Protein AF-A0A957X5N5-F1 (afdb_monomer_lite)

Radius of gyration: 25.4 Å; chains: 1; bounding box: 58×108×65 Å

Foldseek 3Di:
DDDDPDDPPDDPDPVVVVVVVVVVVVVVVVVVVVVLVVVLVVCLVPPDLCCLDPPNLVVVLVVLVVVLVVVLVCLVPDPDPPVVSLLVNLLSQLSSLLSSLCSNCSPDLAHPPRCDDCSVVLLLLLCCLLVDDAQAFSPDPPAGAPFQRPLSNVLSVVCNVVVNRSRNSNNVSL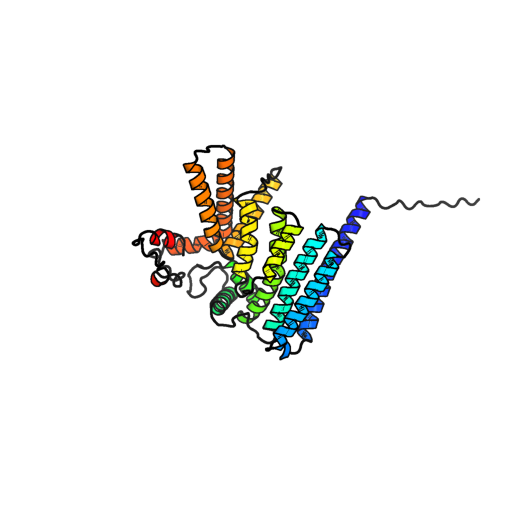SVLSSCLSVLLLVLCVLPDPSVVSSVVSVVVVVDDDSPQSLLSSLVSLPPSLCVCQQQVVVVDDQPDDVSVVVSLVVSLVSLLSSCSSGVPVVVVVVVVLVVLVVCCVVVVPPDPVSVVSNVRNVSSVVSNCVSNCSRCVSVVVVQVVPPHLDDVSLVVDDPVVPPPPPVPDPDDCVVVVSVVSD

Sequence (359 aa):
MDALHTVHLAEPSIEYKEHNRWLRRDLTAVAVAVGVALLSWLLLTHTPATASTMPFVGVWVHLFLVIYVAGMFWLFAGALPTPWRTTTILLWLGLFFFAILTIRLKDTPFTVGGINGDARFYTTYVTKMAAYPGYGDMFYKDLPAFYPPLYYFVVGRVADWFAIEPFRVMKGALLVTVMALPLFTGWLWRRLVDERIAAAVALCMLVFPDWFKPNEWLALALFVPWWLHWVDNVTHYQPRGRVARWRWWLVGGLIGAIILQLYFFWLFVGGTTLGARIGWWLCCRRRDRVSRQRLMQSVLMLALTALLSAPFWVPYLFSMLGTTGAQPLQNRFFGASKIPLPLYFFEENWQSVVYLGGL

Structure (mmCIF, N/CA/C/O backbone):
data_AF-A0A957X5N5-F1
#
_entry.id   AF-A0A957X5N5-F1
#
loop_
_atom_site.group_PDB
_atom_site.id
_atom_site.type_symbol
_atom_site.label_atom_id
_atom_site.label_alt_id
_atom_site.label_comp_id
_atom_site.label_asym_id
_atom_site.label_entity_id
_atom_site.label_seq_id
_atom_site.pdbx_PDB_ins_code
_atom_site.Cartn_x
_atom_site.Cartn_y
_atom_site.Cartn_z
_atom_site.occupancy
_atom_site.B_iso_or_equiv
_atom_site.auth_seq_id
_atom_site.auth_comp_id
_atom_site.auth_asym_id
_atom_site.auth_atom_id
_atom_site.pdbx_PDB_model_num
ATOM 1 N N . MET A 1 1 ? -33.821 -71.400 7.003 1.00 45.25 1 MET A N 1
ATOM 2 C CA . MET A 1 1 ? -32.478 -70.947 7.413 1.00 45.25 1 MET A CA 1
ATOM 3 C C . MET A 1 1 ? -32.023 -69.900 6.414 1.00 45.25 1 MET A C 1
ATOM 5 O O . MET A 1 1 ? -31.246 -70.233 5.544 1.00 45.25 1 MET A O 1
ATOM 9 N N . ASP A 1 2 ? -32.541 -68.676 6.511 1.00 46.00 2 ASP A N 1
ATOM 10 C CA . ASP A 1 2 ? -32.029 -67.527 5.754 1.00 46.00 2 ASP A CA 1
ATOM 11 C C . ASP A 1 2 ? -32.375 -66.262 6.541 1.00 46.00 2 ASP A C 1
ATOM 13 O O . ASP A 1 2 ? -33.496 -65.761 6.495 1.00 46.00 2 ASP A O 1
ATOM 17 N N . ALA A 1 3 ? -31.420 -65.803 7.347 1.00 42.22 3 ALA A N 1
ATOM 18 C CA . ALA A 1 3 ? -31.481 -64.518 8.027 1.00 42.22 3 ALA A CA 1
ATOM 19 C C . ALA A 1 3 ? -30.434 -63.609 7.377 1.00 42.22 3 ALA A C 1
ATOM 21 O O . ALA A 1 3 ? -29.239 -63.702 7.655 1.00 42.22 3 ALA A O 1
ATOM 22 N N . LEU A 1 4 ? -30.903 -62.760 6.463 1.00 49.41 4 LEU A N 1
ATOM 23 C CA . LEU A 1 4 ? -30.132 -61.685 5.850 1.00 49.41 4 LEU A CA 1
ATOM 24 C C . LEU A 1 4 ? -29.761 -60.657 6.928 1.00 49.41 4 LEU A C 1
ATOM 26 O O . LEU A 1 4 ? -30.602 -59.891 7.392 1.00 49.41 4 LEU A O 1
ATOM 30 N N . HIS A 1 5 ? -28.487 -60.638 7.316 1.00 48.91 5 HIS A N 1
ATOM 31 C CA . HIS A 1 5 ? -27.896 -59.563 8.106 1.00 48.91 5 HIS A CA 1
ATOM 32 C C . HIS A 1 5 ? -27.806 -58.289 7.254 1.00 48.91 5 HIS A C 1
ATOM 34 O O . HIS A 1 5 ? -26.860 -58.085 6.495 1.00 48.91 5 HIS A O 1
ATOM 40 N N . THR A 1 6 ? -28.790 -57.403 7.390 1.00 51.03 6 THR A N 1
ATOM 41 C CA . THR A 1 6 ? -28.697 -56.017 6.923 1.00 51.03 6 THR A CA 1
ATOM 42 C C . THR A 1 6 ? -27.674 -55.263 7.769 1.00 51.03 6 THR A C 1
ATOM 44 O O . THR A 1 6 ? -27.939 -54.883 8.909 1.00 51.03 6 THR A O 1
ATOM 47 N N . VAL A 1 7 ? -26.484 -55.051 7.205 1.00 46.28 7 VAL A N 1
ATOM 48 C CA . VAL A 1 7 ? -25.463 -54.148 7.745 1.00 46.28 7 VAL A CA 1
ATOM 49 C C . VAL A 1 7 ? -25.982 -52.716 7.604 1.00 46.28 7 VAL A C 1
ATOM 51 O O . VAL A 1 7 ? -25.995 -52.152 6.511 1.00 46.28 7 VAL A O 1
ATOM 54 N N . HIS A 1 8 ? -26.432 -52.123 8.710 1.00 46.00 8 HIS A N 1
ATOM 55 C CA . HIS A 1 8 ? -26.699 -50.690 8.778 1.00 46.00 8 HIS A CA 1
ATOM 56 C C . HIS A 1 8 ? -25.375 -49.932 8.624 1.00 46.00 8 HIS A C 1
ATOM 58 O O . HIS A 1 8 ? -24.588 -49.827 9.564 1.00 46.00 8 HIS A O 1
ATOM 64 N N . LEU A 1 9 ? -25.117 -49.415 7.420 1.00 51.25 9 LEU A N 1
ATOM 65 C CA . LEU A 1 9 ? -24.054 -48.444 7.181 1.00 51.25 9 LEU A CA 1
ATOM 66 C C . LEU A 1 9 ? -24.355 -47.199 8.022 1.00 51.25 9 LEU A C 1
ATOM 68 O O . LEU A 1 9 ? -25.339 -46.501 7.777 1.00 51.25 9 LEU A O 1
ATOM 72 N N . ALA A 1 10 ? -23.533 -46.968 9.045 1.00 53.97 10 ALA A N 1
ATOM 73 C CA . ALA A 1 10 ? -23.653 -45.829 9.942 1.00 53.97 10 ALA A CA 1
ATOM 74 C C . ALA A 1 10 ? -23.646 -44.521 9.138 1.00 53.97 10 ALA A C 1
ATOM 76 O O . ALA A 1 10 ? -22.752 -44.289 8.318 1.00 53.97 10 ALA A O 1
ATOM 77 N N . GLU A 1 11 ? -24.644 -43.664 9.365 1.00 54.94 11 GLU A N 1
ATOM 78 C CA . GLU A 1 11 ? -24.671 -42.346 8.741 1.00 54.94 11 GLU A CA 1
ATOM 79 C C . GLU A 1 11 ? -23.410 -41.555 9.128 1.00 54.94 11 GLU A C 1
ATOM 81 O O . GLU A 1 11 ? -23.045 -41.516 10.307 1.00 54.94 11 GLU A O 1
ATOM 86 N N . PRO A 1 12 ? -22.733 -40.898 8.168 1.00 54.44 12 PRO A N 1
ATOM 87 C CA . PRO A 1 12 ? -21.534 -40.130 8.466 1.00 54.44 12 PRO A CA 1
ATOM 88 C C . PRO A 1 12 ? -21.851 -39.022 9.473 1.00 54.44 12 PRO A C 1
ATOM 90 O O . PRO A 1 12 ? -22.820 -38.271 9.298 1.00 54.44 12 PRO A O 1
ATOM 93 N N . SER A 1 13 ? -21.013 -38.931 10.510 1.00 61.75 13 SER A N 1
ATOM 94 C CA . SE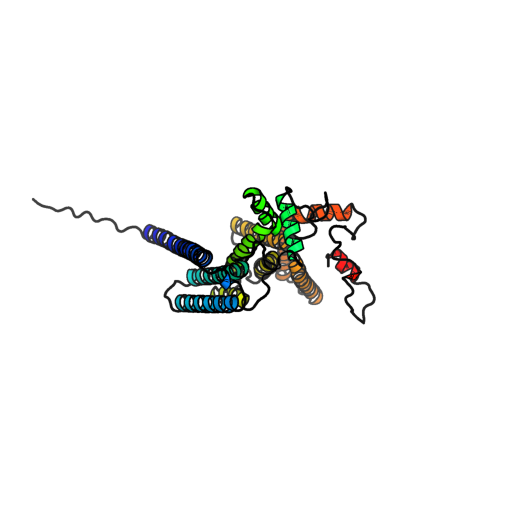R A 1 13 ? -21.151 -37.978 11.610 1.00 61.75 13 SER A CA 1
ATOM 95 C C . SER A 1 13 ? -21.291 -36.540 11.093 1.00 61.75 13 SER A C 1
ATOM 97 O O . SER A 1 13 ? -20.749 -36.164 10.049 1.00 61.75 13 SER A O 1
ATOM 99 N N . ILE A 1 14 ? -22.044 -35.715 11.827 1.00 62.66 14 ILE A N 1
ATOM 100 C CA . ILE A 1 14 ? -22.337 -34.313 11.475 1.00 62.66 14 ILE A CA 1
ATOM 101 C C . ILE A 1 14 ? -21.045 -33.527 11.180 1.00 62.66 14 ILE A C 1
ATOM 103 O O . ILE A 1 14 ? -21.000 -32.744 10.230 1.00 62.66 14 ILE A O 1
ATOM 107 N N . GLU A 1 15 ? -19.971 -33.822 11.910 1.00 51.72 15 GLU A N 1
ATOM 108 C CA . GLU A 1 15 ? -18.642 -33.223 11.755 1.00 51.72 15 GLU A CA 1
ATOM 109 C C . GLU A 1 15 ? -17.999 -33.536 10.385 1.00 51.72 15 GLU A C 1
ATOM 111 O O . GLU A 1 15 ? -17.442 -32.650 9.731 1.00 51.72 15 GLU A O 1
ATOM 116 N N . TYR A 1 16 ? -18.186 -34.755 9.862 1.00 52.03 16 TYR A N 1
ATOM 117 C CA . TYR A 1 16 ? -17.718 -35.145 8.527 1.00 52.03 16 TYR A CA 1
ATOM 118 C C . TYR A 1 16 ? -18.502 -34.432 7.409 1.00 52.03 16 TYR A C 1
ATOM 120 O O . TYR A 1 16 ? -17.928 -34.017 6.398 1.00 52.03 16 TYR A O 1
ATOM 128 N N . LYS A 1 17 ? -19.814 -34.219 7.599 1.00 51.38 17 LYS A N 1
ATOM 129 C CA . LYS A 1 17 ? -20.674 -33.467 6.659 1.00 51.38 17 LYS A CA 1
ATOM 130 C C . LYS A 1 17 ? -20.367 -31.963 6.643 1.00 51.38 17 LYS A C 1
ATOM 132 O O . LYS A 1 17 ? -20.632 -31.298 5.636 1.00 51.38 17 LYS A O 1
ATOM 137 N N . GLU A 1 18 ? -19.849 -31.399 7.732 1.00 52.56 18 GLU A N 1
ATOM 138 C CA . GLU A 1 18 ? -19.380 -30.008 7.764 1.00 52.56 18 GLU A CA 1
ATOM 139 C C . GLU A 1 18 ? -17.993 -29.857 7.135 1.00 52.56 18 GLU A C 1
ATOM 141 O O . GLU A 1 18 ? -17.814 -28.978 6.289 1.00 52.56 18 GLU A O 1
ATOM 146 N N . HIS A 1 19 ? -17.054 -30.760 7.428 1.00 48.62 19 HIS A N 1
ATOM 147 C CA . HIS A 1 19 ? -15.712 -30.744 6.839 1.00 48.62 19 HIS A CA 1
ATOM 148 C C . HIS A 1 19 ? -15.738 -30.882 5.302 1.00 48.62 19 HIS A C 1
ATOM 150 O O . HIS A 1 19 ? -15.118 -30.093 4.588 1.00 48.62 19 HIS A O 1
ATOM 156 N N . ASN A 1 20 ? -16.552 -31.800 4.764 1.00 51.12 20 ASN A N 1
ATOM 157 C CA . ASN A 1 20 ? -16.724 -31.961 3.312 1.00 51.12 20 ASN A CA 1
ATOM 158 C C . ASN A 1 20 ? -17.408 -30.754 2.642 1.00 51.12 20 ASN A C 1
ATOM 160 O O . ASN A 1 20 ? -17.195 -30.483 1.457 1.00 51.12 20 ASN A O 1
ATOM 164 N N . ARG A 1 21 ? -18.229 -30.003 3.391 1.00 54.97 21 ARG A N 1
ATOM 165 C CA . ARG A 1 21 ? -18.833 -28.755 2.906 1.00 54.97 21 ARG A CA 1
ATOM 166 C C . ARG A 1 21 ? -17.795 -27.649 2.769 1.00 54.97 21 ARG A C 1
ATOM 168 O O . ARG A 1 21 ? -17.888 -26.900 1.805 1.00 54.97 21 ARG A O 1
ATOM 175 N N . TRP A 1 22 ? -16.825 -27.552 3.676 1.00 51.19 22 TRP A N 1
ATOM 176 C CA . TRP A 1 22 ? -15.711 -26.606 3.556 1.00 51.19 22 TRP A CA 1
ATOM 177 C C . TRP A 1 22 ? -14.819 -26.934 2.353 1.00 51.19 22 TRP A C 1
ATOM 179 O O . TRP A 1 22 ? -14.635 -26.081 1.488 1.00 51.19 22 TRP A O 1
ATOM 189 N N . LEU A 1 23 ? -14.406 -28.197 2.211 1.00 49.19 23 LEU A N 1
ATOM 190 C CA . LEU A 1 23 ? -13.542 -28.643 1.110 1.00 49.19 23 LEU A CA 1
ATOM 191 C C . LEU A 1 23 ? -14.160 -28.417 -0.279 1.00 49.19 23 LEU A C 1
ATOM 193 O O . LEU A 1 23 ? -13.513 -27.874 -1.173 1.00 49.19 23 LEU A O 1
ATOM 197 N N . ARG A 1 24 ? -15.441 -28.769 -0.471 1.00 55.06 24 ARG A N 1
ATOM 198 C CA . ARG A 1 24 ? -16.142 -28.510 -1.743 1.00 55.06 24 ARG A CA 1
ATOM 199 C C . ARG A 1 24 ? -16.276 -27.018 -2.054 1.00 55.06 24 ARG A C 1
ATOM 201 O O . ARG A 1 24 ? -16.331 -26.654 -3.224 1.00 55.06 24 ARG A O 1
ATOM 208 N N . ARG A 1 25 ? -16.341 -26.162 -1.030 1.00 56.47 25 ARG A N 1
ATOM 209 C CA . ARG A 1 25 ? -16.529 -24.713 -1.183 1.00 56.47 25 ARG A CA 1
ATOM 210 C C . ARG A 1 25 ? -15.231 -23.995 -1.547 1.00 56.47 25 ARG A C 1
ATOM 212 O O . ARG A 1 25 ? -15.272 -23.155 -2.448 1.00 56.47 25 ARG A O 1
ATOM 219 N N . ASP A 1 26 ? -14.105 -24.388 -0.955 1.00 56.72 26 ASP A N 1
ATOM 220 C CA . ASP A 1 26 ? -12.775 -23.876 -1.318 1.00 56.72 26 ASP A CA 1
ATOM 221 C C . ASP A 1 26 ? -12.418 -24.224 -2.770 1.00 56.72 26 ASP A C 1
ATOM 223 O O . ASP A 1 26 ? -11.920 -23.377 -3.513 1.00 56.72 26 ASP A O 1
ATOM 227 N N . LEU A 1 27 ? -12.793 -25.424 -3.225 1.00 62.62 27 LEU A N 1
ATOM 228 C CA . LEU A 1 27 ? -12.634 -25.837 -4.621 1.00 62.62 27 LEU A CA 1
ATOM 229 C C . LEU A 1 27 ? -13.409 -24.941 -5.598 1.00 62.62 27 LEU A C 1
ATOM 231 O O . LEU A 1 27 ? -12.890 -24.629 -6.665 1.00 62.62 27 LEU A O 1
ATOM 235 N N . THR A 1 28 ? -14.607 -24.463 -5.243 1.00 60.84 28 THR A N 1
ATOM 236 C CA . THR A 1 28 ? -15.358 -23.504 -6.081 1.00 60.84 28 THR A CA 1
ATOM 237 C C . THR A 1 28 ? -14.656 -22.156 -6.201 1.00 60.84 28 THR A C 1
ATOM 239 O O . THR A 1 28 ? -14.587 -21.606 -7.296 1.00 60.84 28 THR A O 1
ATOM 242 N N . ALA A 1 29 ? -14.129 -21.611 -5.101 1.00 54.44 29 ALA A N 1
ATOM 243 C CA . ALA A 1 29 ? -13.418 -20.333 -5.131 1.00 54.44 29 ALA A CA 1
ATOM 244 C C . ALA A 1 29 ? -12.134 -20.432 -5.970 1.00 54.44 29 ALA A C 1
ATOM 246 O O . ALA A 1 29 ? -11.863 -19.556 -6.794 1.00 54.44 29 ALA A O 1
ATOM 247 N N . VAL A 1 30 ? -11.393 -21.536 -5.817 1.00 62.97 30 VAL A N 1
ATOM 248 C CA . VAL A 1 30 ? -10.215 -21.846 -6.638 1.00 62.97 30 VAL A CA 1
ATOM 249 C C . VAL A 1 30 ? -10.605 -22.019 -8.107 1.00 62.97 30 VAL A C 1
ATOM 251 O O . VAL A 1 30 ? -9.972 -21.422 -8.971 1.00 62.97 30 VAL A O 1
ATOM 254 N N . ALA A 1 31 ? -11.674 -22.758 -8.409 1.00 66.88 31 ALA A N 1
ATOM 255 C CA . ALA A 1 31 ? -12.149 -22.952 -9.777 1.00 66.88 31 ALA A CA 1
ATOM 256 C C . ALA A 1 31 ? -12.575 -21.635 -10.444 1.00 66.88 31 ALA A C 1
ATOM 258 O O . ALA A 1 31 ? -12.263 -21.420 -11.612 1.00 66.88 31 ALA A O 1
ATOM 259 N N . VAL A 1 32 ? -13.227 -20.727 -9.707 1.00 61.56 32 VAL A N 1
ATOM 260 C CA . VAL A 1 32 ? -13.559 -19.382 -10.204 1.00 61.56 32 VAL A CA 1
ATOM 261 C C . VAL A 1 32 ? -12.286 -18.587 -10.485 1.00 61.56 32 VAL A C 1
ATOM 263 O O . VAL A 1 32 ? -12.154 -18.026 -11.568 1.00 61.56 32 VAL A O 1
ATOM 266 N N . ALA A 1 33 ? -11.322 -18.573 -9.561 1.00 58.81 33 ALA A N 1
ATOM 267 C CA . ALA A 1 33 ? -10.056 -17.871 -9.766 1.00 58.81 33 ALA A CA 1
ATOM 268 C C . ALA A 1 33 ? -9.283 -18.406 -10.988 1.00 58.81 33 ALA A C 1
ATOM 270 O O . ALA A 1 33 ? -8.808 -17.621 -11.806 1.00 58.81 33 ALA A O 1
ATOM 271 N N . VAL A 1 34 ? -9.212 -19.732 -11.149 1.00 69.12 34 VAL A N 1
ATOM 272 C CA . VAL A 1 34 ? -8.567 -20.394 -12.296 1.00 69.12 34 VAL A CA 1
ATOM 273 C C . VAL A 1 34 ? -9.314 -20.109 -13.596 1.00 69.12 34 VAL A C 1
ATOM 275 O O . VAL A 1 34 ? -8.692 -19.716 -14.580 1.00 69.12 34 VAL A O 1
ATOM 278 N N . GLY A 1 35 ? -10.640 -20.262 -13.613 1.00 70.06 35 GLY A N 1
ATOM 279 C CA . GLY A 1 35 ? -11.461 -20.013 -14.799 1.00 70.06 35 GLY A CA 1
ATOM 280 C C . GLY A 1 35 ? -11.332 -18.575 -15.293 1.00 70.06 35 GLY A C 1
ATOM 281 O O . GLY A 1 35 ? -11.226 -18.328 -16.491 1.00 70.06 35 GLY A O 1
ATOM 282 N N . VAL A 1 36 ? -11.241 -17.624 -14.370 1.00 60.69 36 VAL A N 1
ATOM 283 C CA . VAL A 1 36 ? -10.988 -16.230 -14.715 1.00 60.69 36 VAL A CA 1
ATOM 284 C C . VAL A 1 36 ? -9.553 -16.017 -15.190 1.00 60.69 36 VAL A C 1
ATOM 286 O O . VAL A 1 36 ? -9.361 -15.321 -16.180 1.00 60.69 36 VAL A O 1
ATOM 289 N N . ALA A 1 37 ? -8.541 -16.582 -14.529 1.00 63.94 37 ALA A N 1
ATOM 290 C CA . ALA A 1 37 ? -7.158 -16.455 -14.991 1.00 63.94 37 ALA A CA 1
ATOM 291 C C . ALA A 1 37 ? -7.009 -16.962 -16.437 1.00 63.94 37 ALA A C 1
ATOM 293 O O . ALA A 1 37 ? -6.376 -16.303 -17.262 1.00 63.94 37 ALA A O 1
ATOM 294 N N . LEU A 1 38 ? -7.672 -18.078 -16.759 1.00 69.62 38 LEU A N 1
ATOM 295 C CA . LEU A 1 38 ? -7.756 -18.631 -18.110 1.00 69.62 38 LEU A CA 1
ATOM 296 C C . LEU A 1 38 ? -8.519 -17.716 -19.070 1.00 69.62 38 LEU A C 1
ATOM 298 O O . LEU A 1 38 ? -8.044 -17.490 -20.177 1.00 69.62 38 LEU A O 1
ATOM 302 N N . LEU A 1 39 ? -9.662 -17.157 -18.662 1.00 66.38 39 LEU A N 1
ATOM 303 C CA . LEU A 1 39 ? -10.428 -16.222 -19.490 1.00 66.38 39 LEU A CA 1
ATOM 304 C C . LEU A 1 39 ? -9.627 -14.951 -19.788 1.00 66.38 39 LEU A C 1
ATOM 306 O O . LEU A 1 39 ? -9.555 -14.527 -20.936 1.00 66.38 39 LEU A O 1
ATOM 310 N N . SER A 1 40 ? -8.980 -14.372 -18.777 1.00 62.91 40 SER A N 1
ATOM 311 C CA . SER A 1 40 ? -8.077 -13.233 -18.929 1.00 62.91 40 SER A CA 1
ATOM 312 C C . SER A 1 40 ? -6.933 -13.577 -19.878 1.00 62.91 40 SER A C 1
ATOM 314 O O . SER A 1 40 ? -6.669 -12.822 -20.805 1.00 62.91 40 SER A O 1
ATOM 316 N N . TRP A 1 41 ? -6.291 -14.736 -19.719 1.00 71.88 41 TRP A N 1
ATOM 317 C CA . TRP A 1 41 ? -5.243 -15.194 -20.634 1.00 71.88 41 TRP A CA 1
ATOM 318 C C . TRP A 1 41 ? -5.752 -15.382 -22.074 1.00 71.88 41 TRP A C 1
ATOM 320 O O . TRP A 1 41 ? -5.098 -14.947 -23.023 1.00 71.88 41 TRP A O 1
ATOM 330 N N . LEU A 1 42 ? -6.937 -15.967 -22.253 1.00 71.88 42 LEU A N 1
ATOM 331 C CA . LEU A 1 42 ? -7.554 -16.200 -23.560 1.00 71.88 42 LEU A CA 1
ATOM 332 C C . LEU A 1 42 ? -7.905 -14.879 -24.258 1.00 71.88 42 LEU A C 1
ATOM 334 O O . LEU A 1 42 ? -7.559 -14.673 -25.420 1.00 71.88 42 LEU A O 1
ATOM 338 N N . LEU A 1 43 ? -8.525 -13.951 -23.526 1.00 66.25 43 LEU A N 1
ATOM 339 C CA . LEU A 1 43 ? -8.811 -12.601 -24.005 1.00 66.25 43 LEU A CA 1
ATOM 340 C C . LEU A 1 43 ? -7.512 -11.899 -24.405 1.00 66.25 43 LEU A C 1
ATOM 342 O O . LEU A 1 43 ? -7.408 -11.319 -25.477 1.00 66.25 43 LEU A O 1
ATOM 346 N N . LEU A 1 44 ? -6.464 -12.006 -23.597 1.00 66.06 44 LEU A N 1
ATOM 347 C CA . LEU A 1 44 ? -5.196 -11.353 -23.904 1.00 66.06 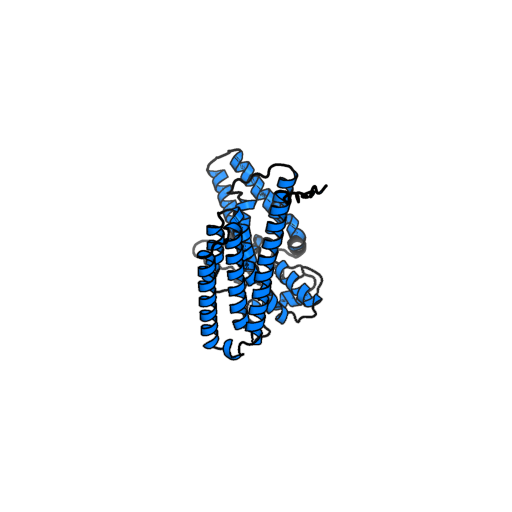44 LEU A CA 1
ATOM 348 C C . LEU A 1 44 ? -4.479 -11.928 -25.111 1.00 66.06 44 LEU A C 1
ATOM 350 O O . LEU A 1 44 ? -3.862 -11.172 -25.860 1.00 66.06 44 LEU A O 1
ATOM 354 N N . THR A 1 45 ? -4.567 -13.233 -25.318 1.00 74.19 45 THR A N 1
ATOM 355 C CA . THR A 1 45 ? -3.935 -13.896 -26.458 1.00 74.19 45 THR A CA 1
ATOM 356 C C . THR A 1 45 ? -4.682 -13.625 -27.763 1.00 74.19 45 THR A C 1
ATOM 358 O O . THR A 1 45 ? -4.032 -13.415 -28.782 1.00 74.19 45 THR A O 1
ATOM 361 N N . HIS A 1 46 ? -6.016 -13.537 -27.737 1.00 76.62 46 HIS A N 1
ATOM 362 C CA . HIS A 1 46 ? -6.839 -13.487 -28.955 1.00 76.62 46 HIS A CA 1
ATOM 363 C C . HIS A 1 46 ? -7.374 -12.096 -29.317 1.00 76.62 46 HIS A C 1
ATOM 365 O O . HIS A 1 46 ? -7.804 -11.884 -30.450 1.00 76.62 46 HIS A O 1
ATOM 371 N N . THR A 1 47 ? -7.341 -11.123 -28.404 1.00 70.81 47 THR A N 1
ATOM 372 C CA . THR A 1 47 ? -7.767 -9.755 -28.723 1.00 70.81 47 THR A CA 1
ATOM 373 C C . THR A 1 47 ? -6.794 -9.118 -29.731 1.00 70.81 47 THR A C 1
ATOM 375 O O . THR A 1 47 ? -5.594 -9.134 -29.487 1.00 70.81 47 THR A O 1
ATOM 378 N N . PRO A 1 48 ? -7.226 -8.533 -30.856 1.00 78.38 48 PRO A N 1
ATOM 379 C CA . PRO A 1 48 ? -6.309 -7.914 -31.820 1.00 78.38 48 PRO A CA 1
ATOM 380 C C . PRO A 1 48 ? -5.506 -6.750 -31.215 1.00 78.38 48 PRO A C 1
ATOM 382 O O . PRO A 1 48 ? -6.000 -6.068 -30.321 1.00 78.38 48 PRO A O 1
ATOM 385 N N . ALA A 1 49 ? -4.308 -6.457 -31.732 1.00 76.50 49 ALA A N 1
ATOM 386 C CA . ALA A 1 49 ? -3.521 -5.284 -31.305 1.00 76.50 49 ALA A CA 1
ATOM 387 C C . ALA A 1 49 ? -4.277 -3.955 -31.525 1.00 76.50 49 ALA A C 1
ATOM 389 O O . ALA A 1 49 ? -4.139 -2.997 -30.773 1.00 76.50 49 ALA A O 1
ATOM 390 N N . THR A 1 50 ? -5.175 -3.908 -32.512 1.00 77.56 50 THR A N 1
ATOM 391 C CA . THR A 1 50 ? -6.055 -2.752 -32.737 1.00 77.56 50 THR A CA 1
ATOM 392 C C . THR A 1 50 ? -6.989 -2.466 -31.560 1.00 77.56 50 THR A C 1
ATOM 394 O O . THR A 1 50 ? -7.481 -1.354 -31.444 1.00 77.56 50 THR A O 1
ATOM 397 N N . ALA A 1 51 ? -7.214 -3.413 -30.645 1.00 70.38 51 ALA A N 1
ATOM 398 C CA . ALA A 1 51 ? -8.021 -3.197 -29.448 1.00 70.38 51 ALA A CA 1
ATOM 399 C C . ALA A 1 51 ? -7.418 -2.198 -28.451 1.00 70.38 51 ALA A C 1
ATOM 401 O O . ALA A 1 51 ? -8.154 -1.635 -27.643 1.00 70.38 51 ALA A O 1
ATOM 402 N N . SER A 1 52 ? -6.099 -1.992 -28.473 1.00 73.56 52 SER A N 1
ATOM 403 C CA . SER A 1 52 ? -5.414 -1.069 -27.562 1.00 73.56 52 SER A CA 1
ATOM 404 C C . SER A 1 52 ? -5.367 0.371 -28.095 1.00 73.56 52 SER A C 1
ATOM 406 O O . SER A 1 52 ? -5.020 1.299 -27.353 1.00 73.56 52 SER A O 1
ATOM 408 N N . THR A 1 53 ? -5.756 0.584 -29.358 1.00 75.88 53 THR A N 1
ATOM 409 C CA . THR A 1 53 ? -5.763 1.898 -30.009 1.00 75.88 53 THR A CA 1
ATOM 410 C C . THR A 1 53 ? -7.104 2.609 -29.834 1.00 75.88 53 THR A C 1
ATOM 412 O O . THR A 1 53 ? -8.142 2.003 -29.557 1.00 75.88 53 THR A O 1
ATOM 415 N N . MET A 1 54 ? -7.099 3.937 -29.967 1.00 71.81 54 MET A N 1
ATOM 416 C CA . MET A 1 54 ? -8.347 4.697 -30.064 1.00 71.81 54 MET A CA 1
ATOM 417 C C . MET A 1 54 ? -8.978 4.466 -31.448 1.00 71.81 54 MET A C 1
ATOM 419 O O . MET A 1 54 ? -8.242 4.457 -32.435 1.00 71.81 54 MET A O 1
ATOM 423 N N . PRO A 1 55 ? -10.311 4.306 -31.554 1.00 76.44 55 PRO A N 1
ATOM 424 C CA . PRO A 1 55 ? -11.313 4.350 -30.480 1.00 76.44 55 PRO A CA 1
ATOM 425 C C . PRO A 1 55 ? -11.598 2.985 -29.820 1.00 76.44 55 PRO A C 1
ATOM 427 O O . PRO A 1 55 ? -12.375 2.912 -28.867 1.00 76.44 55 PRO A O 1
ATOM 430 N N . PHE A 1 56 ? -11.000 1.897 -30.312 1.00 75.81 56 PHE A N 1
ATOM 431 C CA . PHE A 1 56 ? -11.338 0.523 -29.927 1.00 75.81 56 PHE A CA 1
ATOM 432 C C . PHE A 1 56 ? -11.131 0.223 -28.445 1.00 75.81 56 PHE A C 1
ATOM 434 O O . PHE A 1 56 ? -11.941 -0.494 -27.862 1.00 75.81 56 PHE A O 1
ATOM 441 N N . VAL A 1 57 ? -10.126 0.822 -27.803 1.00 75.00 57 VAL A N 1
ATOM 442 C CA . VAL A 1 57 ? -9.926 0.679 -26.354 1.00 75.00 57 VAL A CA 1
ATOM 443 C C . VAL A 1 57 ? -11.163 1.112 -25.567 1.00 75.00 57 VAL A C 1
ATOM 445 O O . VAL A 1 57 ? -11.527 0.466 -24.589 1.00 75.00 57 VAL A O 1
ATOM 448 N N . GLY A 1 58 ? -11.870 2.145 -26.038 1.00 73.88 58 GLY A N 1
ATOM 449 C CA . GLY A 1 58 ? -13.141 2.571 -25.468 1.00 73.88 58 GLY A CA 1
ATOM 450 C C . GLY A 1 58 ? -14.200 1.481 -25.601 1.00 73.88 58 GLY A C 1
ATOM 451 O O . GLY A 1 58 ? -14.834 1.130 -24.612 1.00 73.88 58 GLY A O 1
ATOM 452 N N . VAL A 1 59 ? -14.355 0.892 -26.788 1.00 75.88 59 VAL A N 1
ATOM 453 C CA . VAL A 1 59 ? -15.326 -0.190 -27.041 1.00 75.88 59 VAL A CA 1
ATOM 454 C C . VAL A 1 59 ? -15.078 -1.383 -26.114 1.00 75.88 59 VAL A C 1
ATOM 456 O O . VAL A 1 59 ? -16.011 -1.879 -25.486 1.00 75.88 59 VAL A O 1
ATOM 459 N N . TRP A 1 60 ? -13.821 -1.800 -25.960 1.00 72.06 60 TRP A N 1
ATOM 460 C CA . TRP A 1 60 ? -13.452 -2.907 -25.077 1.00 72.06 60 TRP A CA 1
ATOM 461 C C . TRP A 1 60 ? -13.677 -2.597 -23.594 1.00 72.06 60 TRP A C 1
ATOM 463 O O . TRP A 1 60 ? -14.155 -3.460 -22.860 1.00 72.06 60 TRP A O 1
ATOM 473 N N . VAL A 1 61 ? -13.401 -1.365 -23.152 1.00 75.44 61 VAL A N 1
ATOM 474 C CA . VAL A 1 61 ? -13.722 -0.917 -21.786 1.00 75.44 61 VAL A CA 1
ATOM 475 C C . VAL A 1 61 ? -15.228 -0.987 -21.526 1.00 75.44 61 VAL A C 1
ATOM 477 O O . VAL A 1 61 ? -15.639 -1.525 -20.499 1.00 75.44 61 VAL A O 1
ATOM 480 N N . HIS A 1 62 ? -16.058 -0.512 -22.461 1.00 77.75 62 HIS A N 1
ATOM 481 C CA . HIS A 1 62 ? -17.517 -0.582 -22.324 1.00 77.75 62 HIS A CA 1
ATOM 482 C C . HIS A 1 62 ? -18.017 -2.030 -22.324 1.00 77.75 62 HIS A C 1
ATOM 484 O O . HIS A 1 62 ? -18.850 -2.383 -21.493 1.00 77.75 62 HIS A O 1
ATOM 490 N N . LEU A 1 63 ? -17.482 -2.891 -23.196 1.00 75.81 63 LEU A N 1
ATOM 491 C CA . LEU A 1 63 ? -17.825 -4.313 -23.216 1.00 75.81 63 LEU A CA 1
ATOM 492 C C . LEU A 1 63 ? -17.504 -4.986 -21.876 1.00 75.81 63 LEU A C 1
ATOM 494 O O . LEU A 1 63 ? -18.350 -5.686 -21.320 1.00 75.81 63 LEU A O 1
ATOM 498 N N . PHE A 1 64 ? -16.314 -4.746 -21.320 1.00 72.81 64 PHE A N 1
ATOM 499 C CA . PHE A 1 64 ? -15.967 -5.281 -20.005 1.00 72.81 64 PHE A CA 1
ATOM 500 C C . PHE A 1 64 ? -16.830 -4.716 -18.890 1.00 72.81 64 PHE A C 1
ATOM 502 O O . PHE A 1 64 ? -17.151 -5.452 -17.962 1.00 72.81 64 PHE A O 1
ATOM 509 N N . LEU A 1 65 ? -17.233 -3.447 -18.977 1.00 77.31 65 LEU A N 1
ATOM 510 C CA . LEU A 1 65 ? -18.151 -2.858 -18.010 1.00 77.31 65 LEU A CA 1
ATOM 511 C C . LEU A 1 65 ? -19.514 -3.552 -18.068 1.00 77.31 65 LEU A C 1
ATOM 513 O O . LEU A 1 65 ? -20.066 -3.887 -17.025 1.00 77.31 65 LEU A O 1
ATOM 517 N N . VAL A 1 66 ? -20.024 -3.847 -19.266 1.00 76.88 66 VAL A N 1
ATOM 518 C CA . VAL A 1 66 ? -21.265 -4.616 -19.446 1.00 76.88 66 VAL A CA 1
ATOM 519 C C . VAL A 1 66 ? -21.131 -6.021 -18.857 1.00 76.88 66 VAL A C 1
ATOM 521 O O . VAL A 1 66 ? -21.998 -6.436 -18.092 1.00 76.88 66 VAL A O 1
ATOM 524 N N . ILE A 1 67 ? -20.039 -6.739 -19.149 1.00 75.25 67 ILE A N 1
ATOM 525 C CA . ILE A 1 67 ? -19.778 -8.078 -18.588 1.00 75.25 67 ILE A CA 1
ATOM 526 C C . ILE A 1 67 ? -19.691 -8.017 -17.060 1.00 75.25 67 ILE A C 1
ATOM 528 O O . ILE A 1 67 ? -20.267 -8.858 -16.373 1.00 75.25 67 ILE A O 1
ATOM 532 N N . TYR A 1 68 ? -19.004 -7.010 -16.525 1.00 76.06 68 TYR A N 1
ATOM 533 C CA . TYR A 1 68 ? -18.882 -6.788 -15.093 1.00 76.06 68 TYR A CA 1
ATOM 534 C C . TYR A 1 68 ? -20.246 -6.546 -14.439 1.00 76.06 68 TYR A C 1
ATOM 536 O O . TYR A 1 68 ? -20.592 -7.231 -13.479 1.00 76.06 68 TYR A O 1
ATOM 544 N N . VAL A 1 69 ? -21.054 -5.633 -14.985 1.00 76.75 69 VAL A N 1
ATOM 545 C CA . VAL A 1 69 ? -22.401 -5.327 -14.480 1.00 76.75 69 VAL A CA 1
ATOM 546 C C . VAL A 1 69 ? -23.319 -6.547 -14.581 1.00 76.75 69 VAL A C 1
ATOM 548 O O . VAL A 1 69 ? -24.038 -6.844 -13.629 1.00 76.75 69 VAL A O 1
ATOM 551 N N . ALA A 1 70 ? -23.264 -7.303 -15.681 1.00 73.62 70 ALA A N 1
ATOM 552 C CA . ALA A 1 70 ? -24.025 -8.540 -15.842 1.00 73.62 70 ALA A CA 1
ATOM 553 C C . ALA A 1 70 ? -23.602 -9.612 -14.821 1.00 73.62 70 ALA A C 1
ATOM 555 O O . ALA A 1 70 ? -24.455 -10.249 -14.201 1.00 73.62 70 ALA A O 1
ATOM 556 N N . GLY A 1 71 ? -22.294 -9.767 -14.587 1.00 71.56 71 GLY A N 1
ATOM 557 C CA . GLY A 1 71 ? -21.739 -10.643 -13.556 1.00 71.56 71 GLY A CA 1
ATOM 558 C C . GLY A 1 71 ? -22.181 -10.230 -12.153 1.00 71.56 71 GLY A C 1
ATOM 559 O O . GLY A 1 71 ? -22.635 -11.071 -11.380 1.00 71.56 71 GLY A O 1
ATOM 560 N N . MET A 1 72 ? -22.146 -8.931 -11.837 1.00 72.56 72 MET A N 1
ATOM 561 C CA . MET A 1 72 ? -22.686 -8.404 -10.582 1.00 72.56 72 MET A CA 1
ATOM 562 C C . MET A 1 72 ? -24.177 -8.708 -10.440 1.00 72.56 72 MET A C 1
ATOM 564 O O . MET A 1 72 ? -24.595 -9.198 -9.393 1.00 72.56 72 MET A O 1
ATOM 568 N N . PHE A 1 73 ? -24.976 -8.453 -11.478 1.00 71.06 73 PHE A N 1
ATOM 569 C CA . PHE A 1 73 ? -26.414 -8.710 -11.463 1.00 71.06 73 PHE A CA 1
ATOM 570 C C . PHE A 1 73 ? -26.710 -10.191 -11.210 1.00 71.06 73 PHE A C 1
ATOM 572 O O . PHE A 1 73 ? -27.520 -10.510 -10.345 1.00 71.06 73 PHE A O 1
ATOM 579 N N . TRP A 1 74 ? -25.989 -11.099 -11.873 1.00 72.75 74 TRP A N 1
ATOM 580 C CA . TRP A 1 74 ? -26.096 -12.539 -11.633 1.00 72.75 74 TRP A CA 1
ATOM 581 C C . TRP A 1 74 ? -25.697 -12.929 -10.201 1.00 72.75 74 TRP A C 1
ATOM 583 O O . TRP A 1 74 ? -26.399 -13.705 -9.555 1.00 72.75 74 TRP A O 1
ATOM 593 N N . LEU A 1 75 ? -24.619 -12.354 -9.656 1.00 69.44 75 LEU A N 1
ATOM 594 C CA . LEU A 1 75 ? -24.178 -12.602 -8.276 1.00 69.44 75 LEU A CA 1
ATOM 595 C C . LEU A 1 75 ? -25.170 -12.078 -7.226 1.00 69.44 75 LEU A C 1
ATOM 597 O O . LEU A 1 75 ? -25.336 -12.697 -6.171 1.00 69.44 75 LEU A O 1
ATOM 601 N N . PHE A 1 76 ? -25.824 -10.946 -7.498 1.00 68.44 76 PHE A N 1
ATOM 602 C CA . PHE A 1 76 ? -26.848 -10.371 -6.626 1.00 68.44 76 PHE A CA 1
ATOM 603 C C . PHE A 1 76 ? -28.188 -11.106 -6.727 1.00 68.44 76 PHE A C 1
ATOM 605 O O . PHE A 1 76 ? -28.829 -11.315 -5.695 1.00 68.44 76 PHE A O 1
ATOM 612 N N . ALA A 1 77 ? -28.581 -11.526 -7.932 1.00 63.31 77 ALA A N 1
ATOM 613 C CA . ALA A 1 77 ? -29.796 -12.297 -8.191 1.00 63.31 77 ALA A CA 1
ATOM 614 C C . ALA A 1 77 ? -29.669 -13.777 -7.779 1.00 63.31 77 ALA A C 1
ATOM 616 O O . ALA A 1 77 ? -30.672 -14.434 -7.509 1.00 63.31 77 ALA A O 1
ATOM 617 N N . GLY A 1 78 ? -28.448 -14.314 -7.715 1.00 63.88 78 GLY A N 1
ATOM 618 C CA . GLY A 1 78 ? -28.175 -15.711 -7.382 1.00 63.88 78 GLY A CA 1
ATOM 619 C C . GLY A 1 78 ? -28.216 -16.039 -5.883 1.00 63.88 78 GLY A C 1
ATOM 620 O O . GLY A 1 78 ? -27.989 -15.197 -5.012 1.00 63.88 78 GLY A O 1
ATOM 621 N N . ALA A 1 79 ? -28.421 -17.322 -5.570 1.00 56.06 79 ALA A N 1
ATOM 622 C CA . ALA A 1 79 ? -28.542 -17.867 -4.211 1.00 56.06 79 ALA A CA 1
ATOM 623 C C . ALA A 1 79 ? -27.197 -18.077 -3.472 1.00 56.06 79 ALA A C 1
ATOM 625 O O . ALA A 1 79 ? -27.088 -18.954 -2.612 1.00 56.06 79 ALA A O 1
ATOM 626 N N . LEU A 1 80 ? -26.144 -17.316 -3.803 1.00 61.50 80 LEU A N 1
ATOM 627 C CA . LEU A 1 80 ? -24.865 -17.444 -3.097 1.00 61.50 80 LEU A CA 1
ATOM 628 C C . LEU A 1 80 ? -25.025 -17.049 -1.618 1.00 61.50 80 LEU A C 1
ATOM 630 O O . LEU A 1 80 ? -25.569 -15.976 -1.338 1.00 61.50 80 LEU A O 1
ATOM 634 N N . PRO A 1 81 ? -24.509 -17.858 -0.672 1.00 65.19 81 PRO A N 1
ATOM 635 C CA . PRO A 1 81 ? -24.482 -17.487 0.735 1.00 65.19 81 PRO A CA 1
ATOM 636 C C . PRO A 1 81 ? -23.747 -16.157 0.945 1.00 65.19 81 PRO A C 1
ATOM 638 O O . PRO A 1 81 ? -22.677 -15.931 0.371 1.00 65.19 81 PRO A O 1
ATOM 641 N N . THR A 1 82 ? -24.291 -15.311 1.823 1.00 66.06 82 THR A N 1
ATOM 642 C CA . THR A 1 82 ? -23.811 -13.952 2.129 1.00 66.06 82 THR A CA 1
ATOM 643 C C . THR A 1 82 ? -22.283 -13.808 2.257 1.00 66.06 82 THR A C 1
ATOM 645 O O . THR A 1 82 ? -21.737 -12.976 1.532 1.00 66.06 82 THR A O 1
ATOM 648 N N . PRO A 1 83 ? -21.558 -14.629 3.056 1.00 62.38 83 PRO A N 1
ATOM 649 C CA . PRO A 1 83 ? -20.126 -14.408 3.295 1.00 62.38 83 PRO A CA 1
ATOM 650 C C . PRO A 1 83 ? -19.238 -14.596 2.059 1.00 62.38 83 PRO A C 1
ATOM 652 O O . PRO A 1 83 ? -18.150 -14.019 1.985 1.00 62.38 83 PRO A O 1
ATOM 655 N N . TRP A 1 84 ? -19.688 -15.390 1.085 1.00 71.06 84 TRP A N 1
ATOM 656 C CA . TRP A 1 84 ? -18.956 -15.635 -0.159 1.00 71.06 84 TRP A CA 1
ATOM 657 C C . TRP A 1 84 ? -19.335 -14.639 -1.242 1.00 71.06 84 TRP A C 1
ATOM 659 O O . TRP A 1 84 ? -18.472 -14.252 -2.022 1.00 71.06 84 TRP A O 1
ATOM 669 N N . ARG A 1 85 ? -20.583 -14.151 -1.239 1.00 78.00 85 ARG A N 1
ATOM 670 C CA . ARG A 1 85 ? -21.058 -13.135 -2.185 1.00 78.00 85 ARG A CA 1
ATOM 671 C C . ARG A 1 85 ? -20.142 -11.910 -2.189 1.00 78.00 85 ARG A C 1
ATOM 673 O O . ARG A 1 85 ? -19.720 -11.471 -3.252 1.00 78.00 85 ARG A O 1
ATOM 680 N N . THR A 1 86 ? -19.773 -11.414 -1.011 1.00 82.00 86 THR A N 1
ATOM 681 C CA . THR A 1 86 ? -18.874 -10.262 -0.862 1.00 82.00 86 THR A CA 1
ATOM 682 C C . THR A 1 86 ? -17.493 -10.541 -1.445 1.00 82.00 86 THR A C 1
ATOM 684 O O . THR A 1 86 ? -17.020 -9.792 -2.292 1.00 82.00 86 THR A O 1
ATOM 687 N N . THR A 1 87 ? -16.853 -11.645 -1.055 1.00 84.31 87 THR A N 1
ATOM 688 C CA . THR A 1 87 ? -15.530 -12.015 -1.579 1.00 84.31 87 THR A CA 1
ATOM 689 C C . THR A 1 87 ? -15.558 -12.202 -3.097 1.00 84.31 87 THR A C 1
ATOM 691 O O . THR A 1 87 ? -14.665 -11.718 -3.785 1.00 84.31 87 THR A O 1
ATOM 694 N N . THR A 1 88 ? -16.599 -12.839 -3.638 1.00 82.44 88 THR A N 1
ATOM 695 C CA . THR A 1 88 ? -16.769 -13.029 -5.083 1.00 82.44 88 THR A CA 1
ATOM 696 C C . THR A 1 88 ? -16.967 -11.704 -5.817 1.00 82.44 88 THR A C 1
ATOM 698 O O . THR A 1 88 ? -16.365 -11.526 -6.870 1.00 82.44 88 THR A O 1
ATOM 701 N N . ILE A 1 89 ? -17.736 -10.759 -5.263 1.00 84.62 89 ILE A N 1
ATOM 702 C CA . ILE A 1 89 ? -17.882 -9.403 -5.820 1.00 84.62 89 ILE A CA 1
ATOM 703 C C . ILE A 1 89 ? -16.526 -8.691 -5.881 1.00 84.62 89 ILE A C 1
ATOM 705 O O . ILE A 1 89 ? -16.179 -8.112 -6.908 1.00 84.62 89 ILE A O 1
ATOM 709 N N . LEU A 1 90 ? -15.750 -8.748 -4.798 1.00 88.19 90 LEU A N 1
ATOM 710 C CA . LEU A 1 90 ? -14.438 -8.103 -4.727 1.00 88.19 90 LEU A CA 1
ATOM 711 C C . LEU A 1 90 ? -13.438 -8.736 -5.702 1.00 88.19 90 LEU A C 1
ATOM 713 O O . LEU A 1 90 ? -12.692 -8.013 -6.356 1.00 88.19 90 LEU A O 1
ATOM 717 N N . LEU A 1 91 ? -13.457 -10.068 -5.836 1.00 86.50 91 LEU A N 1
ATOM 718 C CA . LEU A 1 91 ? -12.680 -10.779 -6.852 1.00 86.50 91 LEU A CA 1
ATOM 719 C C . LEU A 1 91 ? -13.073 -10.292 -8.246 1.00 86.50 91 LEU A C 1
ATOM 721 O O . LEU A 1 91 ? -12.214 -9.842 -8.993 1.00 86.50 91 LEU A O 1
ATOM 725 N N . TRP A 1 92 ? -14.366 -10.306 -8.573 1.00 83.25 92 TRP A N 1
ATOM 726 C CA . TRP A 1 92 ? -14.872 -9.834 -9.864 1.00 83.25 92 TRP A CA 1
ATOM 727 C C . TRP A 1 92 ? -14.469 -8.391 -10.177 1.00 83.25 92 TRP A C 1
ATOM 729 O O . TRP A 1 92 ? -14.102 -8.096 -11.312 1.00 83.25 92 TRP A O 1
ATOM 739 N N . LEU A 1 93 ? -14.487 -7.502 -9.181 1.00 87.06 93 LEU A N 1
ATOM 740 C CA . LEU A 1 93 ? -14.041 -6.118 -9.337 1.00 87.06 93 LEU A CA 1
ATOM 741 C C . LEU A 1 93 ? -12.536 -6.023 -9.624 1.00 87.06 93 LEU A C 1
ATOM 743 O O . LEU A 1 93 ? -12.127 -5.308 -10.536 1.00 87.06 93 LEU A O 1
ATOM 747 N N . GLY A 1 94 ? -11.707 -6.773 -8.895 1.00 88.81 94 GLY A N 1
ATOM 748 C CA . GLY A 1 94 ? -10.265 -6.819 -9.155 1.00 88.81 94 GLY A CA 1
ATOM 749 C C . GLY A 1 94 ? -9.946 -7.328 -10.561 1.00 88.81 94 GLY A C 1
ATOM 750 O O . GLY A 1 94 ? -9.081 -6.797 -11.254 1.00 88.81 94 GLY A O 1
ATOM 751 N N . LEU A 1 95 ? -10.696 -8.327 -11.017 1.00 83.69 95 LEU A N 1
ATOM 752 C CA . LEU A 1 95 ? -10.544 -8.922 -12.342 1.00 83.69 95 LEU A CA 1
ATOM 753 C C . LEU A 1 95 ? -10.977 -7.982 -13.460 1.00 83.69 95 LEU A C 1
ATOM 755 O O . LEU A 1 95 ? -10.318 -7.918 -14.495 1.00 83.69 95 LEU A O 1
ATOM 759 N N . PHE A 1 96 ? -12.036 -7.210 -13.234 1.00 84.75 96 PHE A N 1
ATOM 760 C CA . PHE A 1 96 ? -12.440 -6.138 -14.132 1.00 84.75 96 PHE A CA 1
ATOM 761 C C . PHE A 1 96 ? -11.320 -5.101 -14.318 1.00 84.75 96 PHE A C 1
ATOM 763 O O . PHE A 1 96 ? -10.956 -4.792 -15.456 1.00 84.75 96 PHE A O 1
ATOM 770 N N . PHE A 1 97 ? -10.702 -4.632 -13.226 1.00 87.12 97 PHE A N 1
ATOM 771 C CA . PHE A 1 97 ? -9.567 -3.704 -13.307 1.00 87.12 97 PHE A CA 1
ATOM 772 C C . PHE A 1 97 ? -8.360 -4.313 -14.020 1.00 87.12 97 PHE A C 1
ATOM 774 O O . PHE A 1 97 ? -7.764 -3.665 -14.883 1.00 87.12 97 PHE A O 1
ATOM 781 N N . PHE A 1 98 ? -8.031 -5.570 -13.708 1.00 86.69 98 PHE A N 1
ATOM 782 C CA . PHE A 1 98 ? -6.974 -6.311 -14.390 1.00 86.69 98 PHE A CA 1
ATOM 783 C C . PHE A 1 98 ? -7.224 -6.366 -15.902 1.00 86.69 98 PHE A C 1
ATOM 785 O O . PHE A 1 98 ? -6.343 -6.018 -16.687 1.00 86.69 98 PHE A O 1
ATOM 792 N N . ALA A 1 99 ? -8.427 -6.757 -16.326 1.00 81.31 99 ALA A N 1
ATOM 793 C CA . ALA A 1 99 ? -8.769 -6.925 -17.734 1.00 81.31 99 ALA A CA 1
ATOM 794 C C . ALA A 1 99 ? -8.675 -5.606 -18.517 1.00 81.31 99 ALA A C 1
ATOM 796 O O . ALA A 1 99 ? -8.024 -5.557 -19.565 1.00 81.31 99 ALA A O 1
ATOM 797 N N . ILE A 1 100 ? -9.250 -4.523 -17.980 1.00 84.12 100 ILE A N 1
ATOM 798 C CA . ILE A 1 100 ? -9.203 -3.195 -18.611 1.00 84.12 100 ILE A CA 1
ATOM 799 C C . ILE A 1 100 ? -7.766 -2.716 -18.777 1.00 84.12 100 ILE A C 1
ATOM 801 O O . ILE A 1 100 ? -7.365 -2.320 -19.875 1.00 84.12 100 ILE A O 1
ATOM 805 N N . LEU A 1 101 ? -6.980 -2.756 -17.699 1.00 86.06 101 LEU A N 1
ATOM 806 C CA . LEU A 1 101 ? -5.606 -2.271 -17.749 1.00 86.06 101 LEU A CA 1
ATOM 807 C C . LEU A 1 101 ? -4.737 -3.147 -18.640 1.00 86.06 101 LEU A C 1
ATOM 809 O O . LEU A 1 101 ? -3.855 -2.629 -19.322 1.00 86.06 101 LEU A O 1
ATOM 813 N N . THR A 1 102 ? -5.006 -4.449 -18.708 1.00 85.69 102 THR A N 1
ATOM 814 C CA . THR A 1 102 ? -4.220 -5.310 -19.583 1.00 85.69 102 THR A CA 1
ATOM 815 C C . THR A 1 102 ? -4.526 -5.063 -21.060 1.00 85.69 102 THR A C 1
ATOM 817 O O . THR A 1 102 ? -3.581 -5.014 -21.843 1.00 85.69 102 THR A O 1
ATOM 820 N N . ILE A 1 103 ? -5.784 -4.810 -21.457 1.00 82.88 103 ILE A N 1
ATOM 821 C CA . ILE A 1 103 ? -6.082 -4.347 -22.829 1.00 82.88 103 ILE A CA 1
ATOM 822 C C . ILE A 1 103 ? -5.393 -3.012 -23.101 1.00 82.88 103 ILE A C 1
ATOM 824 O O . ILE A 1 103 ? -4.744 -2.854 -24.135 1.00 82.88 103 ILE A O 1
ATOM 828 N N . ARG A 1 104 ? -5.480 -2.065 -22.158 1.00 83.81 104 ARG A N 1
ATOM 829 C CA . ARG A 1 104 ? -4.877 -0.738 -22.324 1.00 83.81 104 ARG A CA 1
ATOM 830 C C . ARG A 1 104 ? -3.362 -0.800 -22.511 1.00 83.81 104 ARG A C 1
ATOM 832 O O . ARG A 1 104 ? -2.809 0.011 -23.246 1.00 83.81 104 ARG A O 1
ATOM 839 N N . LEU A 1 105 ? -2.705 -1.743 -21.842 1.00 87.19 105 LEU A N 1
ATOM 840 C CA . LEU A 1 105 ? -1.254 -1.898 -21.852 1.00 87.19 105 LEU A CA 1
ATOM 841 C C . LEU A 1 105 ? -0.770 -2.989 -22.810 1.00 87.19 105 LEU A C 1
ATOM 843 O O . LEU A 1 105 ? 0.430 -3.249 -22.841 1.00 87.19 105 LEU A O 1
ATOM 847 N N . LYS A 1 106 ? -1.654 -3.660 -23.559 1.00 85.12 106 LYS A N 1
ATOM 848 C CA . LYS A 1 106 ? -1.333 -4.890 -24.298 1.00 85.12 106 LYS A CA 1
ATOM 849 C C . LYS A 1 106 ? -0.089 -4.743 -25.177 1.00 85.12 106 LYS A C 1
ATOM 851 O O . LYS A 1 106 ? 0.854 -5.512 -25.000 1.00 85.12 106 LYS A O 1
ATOM 856 N N . ASP A 1 107 ? -0.067 -3.718 -26.023 1.00 86.44 107 ASP A N 1
ATOM 857 C CA . ASP A 1 107 ? 0.948 -3.527 -27.069 1.00 86.44 107 ASP A CA 1
ATOM 858 C C . ASP A 1 107 ? 2.111 -2.621 -26.635 1.00 86.44 107 ASP A C 1
ATOM 860 O O . ASP A 1 107 ? 2.827 -2.054 -27.456 1.00 86.44 107 ASP A O 1
ATOM 864 N N . THR A 1 108 ? 2.318 -2.482 -25.323 1.00 88.81 108 THR A N 1
ATOM 865 C CA . THR A 1 108 ? 3.481 -1.799 -24.754 1.00 88.81 108 THR A CA 1
ATOM 866 C C . THR A 1 108 ? 4.172 -2.678 -23.711 1.00 88.81 108 THR A C 1
ATOM 868 O O . THR A 1 108 ? 3.499 -3.360 -22.923 1.00 88.81 108 THR A O 1
ATOM 871 N N . PRO A 1 109 ? 5.516 -2.685 -23.666 1.00 91.31 109 PRO A N 1
ATOM 872 C CA . PRO A 1 109 ? 6.247 -3.335 -22.587 1.00 91.31 109 PRO A CA 1
ATOM 873 C C . PRO A 1 109 ? 6.254 -2.491 -21.303 1.00 91.31 109 PRO A C 1
ATOM 875 O O . PRO A 1 109 ? 6.650 -2.992 -20.255 1.00 91.31 109 PRO A O 1
ATOM 878 N N . PHE A 1 110 ? 5.828 -1.226 -21.371 1.00 91.38 110 PHE A N 1
ATOM 879 C CA . PHE A 1 110 ? 5.840 -0.302 -20.245 1.00 91.38 110 PHE A CA 1
ATOM 880 C C . PHE A 1 110 ? 4.543 -0.351 -19.431 1.00 91.38 110 PHE A C 1
ATOM 882 O O . PHE A 1 110 ? 3.480 -0.739 -19.917 1.00 91.38 110 PHE A O 1
ATOM 889 N N . THR A 1 111 ? 4.635 0.100 -18.180 1.00 91.25 111 THR A N 1
ATOM 890 C CA . THR A 1 111 ? 3.462 0.423 -17.363 1.00 91.25 111 THR A CA 1
ATOM 891 C C . T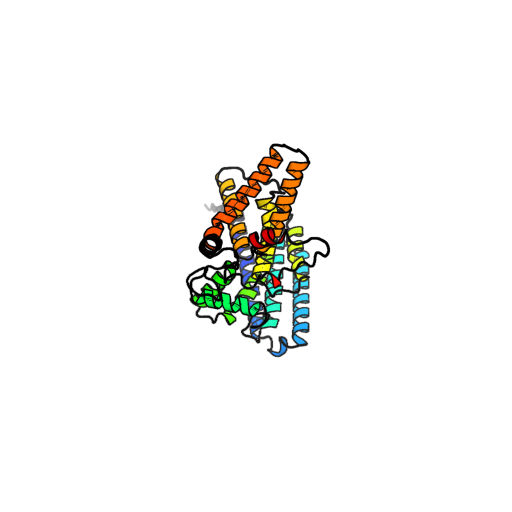HR A 1 111 ? 2.821 1.745 -17.807 1.00 91.25 111 THR A C 1
ATOM 893 O O . THR A 1 111 ? 3.289 2.419 -18.731 1.00 91.25 111 THR A O 1
ATOM 896 N N . VAL A 1 112 ? 1.728 2.130 -17.152 1.00 88.06 112 VAL A N 1
ATOM 897 C CA . VAL A 1 112 ? 1.032 3.385 -17.435 1.00 88.06 112 VAL A CA 1
ATOM 898 C C . VAL A 1 112 ? 1.977 4.575 -17.194 1.00 88.06 112 VAL A C 1
ATOM 900 O O . VAL A 1 112 ? 2.676 4.628 -16.188 1.00 88.06 112 VAL A O 1
ATOM 903 N N . GLY A 1 113 ? 2.021 5.522 -18.135 1.00 85.12 113 GLY A N 1
ATOM 904 C CA . GLY A 1 113 ? 2.948 6.665 -18.100 1.00 85.12 113 GLY A CA 1
ATOM 905 C C . GLY A 1 113 ? 4.304 6.409 -18.772 1.00 85.12 113 GLY A C 1
ATOM 906 O O . GLY A 1 113 ? 5.067 7.352 -18.988 1.00 85.12 113 GLY A O 1
ATOM 907 N N . GLY A 1 114 ? 4.597 5.168 -19.181 1.00 86.56 114 GLY A N 1
ATOM 908 C CA . GLY A 1 114 ? 5.822 4.847 -19.912 1.00 86.56 114 GLY A CA 1
ATOM 909 C C . GLY A 1 114 ? 7.074 5.084 -19.065 1.00 86.56 114 GLY A C 1
ATOM 910 O O . GLY A 1 114 ? 7.206 4.538 -17.975 1.00 86.56 114 GLY A O 1
ATOM 911 N N . ILE A 1 115 ? 7.983 5.918 -19.573 1.00 81.38 115 ILE A N 1
ATOM 912 C CA . ILE A 1 115 ? 9.199 6.375 -18.876 1.00 81.38 115 ILE A CA 1
ATOM 913 C C . ILE A 1 115 ? 9.142 7.865 -18.497 1.00 81.38 115 ILE A C 1
ATOM 915 O O . ILE A 1 115 ? 10.170 8.468 -18.195 1.00 81.38 115 ILE A O 1
ATOM 919 N N . ASN A 1 116 ? 7.952 8.470 -18.536 1.00 84.38 116 ASN A N 1
ATOM 920 C CA . ASN A 1 116 ? 7.740 9.890 -18.260 1.00 84.38 116 ASN A CA 1
ATOM 921 C C . ASN A 1 116 ? 7.134 10.109 -16.866 1.00 84.38 116 ASN A C 1
ATOM 923 O O . ASN A 1 116 ? 6.548 9.200 -16.279 1.00 84.38 116 ASN A O 1
ATOM 927 N N . GLY A 1 117 ? 7.268 11.332 -16.340 1.00 85.06 117 GLY A N 1
ATOM 928 C CA . GLY A 1 117 ? 6.713 11.716 -15.036 1.00 85.06 117 GLY A CA 1
ATOM 929 C C . GLY A 1 117 ? 7.140 10.771 -13.907 1.00 85.06 117 GLY A C 1
ATOM 930 O O . GLY A 1 117 ? 8.299 10.351 -13.840 1.00 85.06 117 GLY A O 1
ATOM 931 N N . ASP A 1 118 ? 6.184 10.391 -13.059 1.00 85.38 118 ASP A N 1
ATOM 932 C CA . ASP A 1 118 ? 6.406 9.494 -11.915 1.00 85.38 118 ASP A CA 1
ATOM 933 C C . ASP A 1 118 ? 6.784 8.063 -12.342 1.00 85.38 118 ASP A C 1
ATOM 935 O O . ASP A 1 118 ? 7.486 7.359 -11.616 1.00 85.38 118 ASP A O 1
ATOM 939 N N . ALA A 1 119 ? 6.439 7.631 -13.560 1.00 87.94 119 ALA A N 1
ATOM 940 C CA . ALA A 1 119 ? 6.837 6.309 -14.048 1.00 87.94 119 ALA A CA 1
ATOM 941 C C . ALA A 1 119 ? 8.368 6.182 -14.204 1.00 87.94 119 ALA A C 1
ATOM 943 O O . ALA A 1 119 ? 8.934 5.099 -14.002 1.00 87.94 119 ALA A O 1
ATOM 944 N N . ARG A 1 120 ? 9.064 7.300 -14.475 1.00 88.38 120 ARG A N 1
ATOM 945 C CA . ARG A 1 120 ? 10.536 7.369 -14.453 1.00 88.38 120 ARG A CA 1
ATOM 946 C C . ARG A 1 120 ? 11.088 7.086 -13.061 1.00 88.38 120 ARG A C 1
ATOM 948 O O . ARG A 1 120 ? 12.059 6.340 -12.928 1.00 88.38 120 ARG A O 1
ATOM 955 N N . PHE A 1 121 ? 10.478 7.685 -12.041 1.00 88.94 121 PHE A N 1
ATOM 956 C CA . PHE A 1 121 ? 10.836 7.465 -10.644 1.00 88.94 121 PHE A CA 1
ATOM 957 C C . PHE A 1 121 ? 10.690 5.979 -10.298 1.00 88.94 121 PHE A C 1
ATOM 959 O O . PHE A 1 121 ? 11.656 5.357 -9.862 1.00 88.94 121 PHE A O 1
ATOM 966 N N . TYR A 1 122 ? 9.534 5.376 -10.595 1.00 91.62 122 TYR A N 1
ATOM 967 C CA . TYR A 1 122 ? 9.268 3.973 -10.263 1.00 91.62 122 TYR A CA 1
ATOM 968 C C . TYR A 1 122 ? 10.229 3.013 -10.961 1.00 91.62 122 TYR A C 1
ATOM 970 O O . TYR A 1 122 ? 10.811 2.140 -10.320 1.00 91.62 122 TYR A O 1
ATOM 978 N N . THR A 1 123 ? 10.454 3.210 -12.262 1.00 92.88 123 THR A N 1
ATOM 979 C CA . THR A 1 123 ? 11.375 2.372 -13.042 1.00 92.88 123 THR A CA 1
ATOM 980 C C . THR A 1 123 ? 12.805 2.477 -12.516 1.00 92.88 123 THR A C 1
ATOM 982 O O . THR A 1 123 ? 13.489 1.461 -12.401 1.00 92.88 123 THR A O 1
ATOM 985 N N . THR A 1 124 ? 13.252 3.681 -12.141 1.00 93.06 124 THR A N 1
ATOM 986 C CA . THR A 1 124 ? 14.590 3.897 -11.562 1.00 93.06 124 THR A CA 1
ATOM 987 C C . THR A 1 124 ? 14.725 3.165 -10.227 1.00 93.06 124 THR A C 1
ATOM 989 O O . THR A 1 124 ? 15.699 2.445 -10.006 1.00 93.06 124 THR A O 1
ATOM 992 N N . TYR A 1 125 ? 13.714 3.286 -9.365 1.00 93.56 125 TYR A N 1
ATOM 993 C CA . TYR A 1 125 ? 13.689 2.643 -8.056 1.00 93.56 125 TYR A CA 1
ATOM 994 C C . TYR A 1 125 ? 13.705 1.114 -8.171 1.00 93.56 125 TYR A C 1
ATOM 996 O O . TYR A 1 125 ? 14.532 0.456 -7.547 1.00 93.56 125 TYR A O 1
ATOM 1004 N N . VAL A 1 126 ? 12.850 0.539 -9.021 1.00 95.88 126 VAL A N 1
ATOM 1005 C CA . VAL A 1 126 ? 12.824 -0.910 -9.275 1.00 95.88 126 VAL A CA 1
ATOM 1006 C C . VAL A 1 126 ? 14.119 -1.395 -9.917 1.00 95.88 126 VAL A C 1
ATOM 1008 O O . VAL A 1 126 ? 14.604 -2.454 -9.544 1.00 95.88 126 VAL A O 1
ATOM 1011 N N . THR A 1 127 ? 14.737 -0.616 -10.809 1.00 95.75 127 THR A N 1
ATOM 1012 C CA . THR A 1 127 ? 16.053 -0.957 -11.378 1.00 95.75 127 THR A CA 1
ATOM 1013 C C . THR A 1 127 ? 17.121 -1.047 -10.289 1.00 95.75 127 THR A C 1
ATOM 1015 O O . THR A 1 127 ? 17.845 -2.041 -10.212 1.00 95.75 127 THR A O 1
ATOM 1018 N N . LYS A 1 128 ? 17.180 -0.057 -9.389 1.00 95.25 128 LYS A N 1
ATOM 1019 C CA . LYS A 1 128 ? 18.088 -0.076 -8.235 1.00 95.25 128 LYS A CA 1
ATOM 1020 C C . LYS A 1 128 ? 17.824 -1.291 -7.343 1.00 95.25 128 LYS A C 1
ATOM 1022 O O . LYS A 1 128 ? 18.758 -1.992 -6.962 1.00 95.25 128 LYS A O 1
ATOM 1027 N N . MET A 1 129 ? 16.552 -1.549 -7.053 1.00 95.81 129 MET A N 1
ATOM 1028 C CA . MET A 1 129 ? 16.090 -2.651 -6.211 1.00 95.81 129 MET A CA 1
ATOM 1029 C C . MET A 1 129 ? 16.126 -4.016 -6.894 1.00 95.81 129 MET A C 1
ATOM 1031 O O . MET A 1 129 ? 15.885 -5.002 -6.218 1.00 95.81 129 MET A O 1
ATOM 1035 N N . ALA A 1 130 ? 16.402 -4.107 -8.191 1.00 96.94 130 ALA A N 1
ATOM 1036 C CA . ALA A 1 130 ? 16.754 -5.359 -8.847 1.00 96.94 130 ALA A CA 1
ATOM 1037 C C . ALA A 1 130 ? 18.252 -5.616 -8.655 1.00 96.94 130 ALA A C 1
ATOM 1039 O O . ALA A 1 130 ? 18.635 -6.640 -8.102 1.00 96.94 130 ALA A O 1
ATOM 1040 N N . ALA A 1 131 ? 19.086 -4.617 -8.960 1.00 95.62 131 ALA A N 1
ATOM 1041 C CA . ALA A 1 131 ? 20.542 -4.732 -8.898 1.00 95.62 131 ALA A CA 1
ATOM 1042 C C . ALA A 1 131 ? 21.120 -4.865 -7.474 1.00 95.62 131 ALA A C 1
ATOM 1044 O O . ALA A 1 131 ? 22.148 -5.515 -7.298 1.00 95.62 131 ALA A O 1
ATOM 1045 N N . TYR A 1 132 ? 20.499 -4.247 -6.457 1.00 93.25 132 TYR A N 1
ATOM 1046 C CA . TYR A 1 132 ? 21.086 -4.156 -5.112 1.00 93.25 132 TYR A CA 1
ATOM 1047 C C . TYR A 1 132 ? 20.177 -4.662 -3.978 1.00 93.25 132 TYR A C 1
ATOM 1049 O O . TYR A 1 132 ? 19.069 -4.153 -3.771 1.00 93.25 132 TYR A O 1
ATOM 1057 N N . PRO A 1 133 ? 20.680 -5.650 -3.224 1.00 89.06 133 PRO A N 1
ATOM 1058 C CA . PRO A 1 133 ? 20.382 -6.091 -1.872 1.00 89.06 133 PRO A CA 1
ATOM 1059 C C . PRO A 1 133 ? 19.723 -5.262 -0.766 1.00 89.06 133 PRO A C 1
ATOM 1061 O O . PRO A 1 133 ? 20.073 -5.563 0.364 1.00 89.06 133 PRO A O 1
ATOM 1064 N N . GLY A 1 134 ? 18.903 -4.221 -0.938 1.00 89.12 134 GLY A N 1
ATOM 1065 C CA . GLY A 1 134 ? 18.398 -3.509 0.254 1.00 89.12 134 GLY A CA 1
ATOM 1066 C C . GLY A 1 134 ? 17.808 -2.129 0.023 1.00 89.12 134 GLY A C 1
ATOM 1067 O O . GLY A 1 134 ? 17.697 -1.677 -1.108 1.00 89.12 134 GLY A O 1
ATOM 1068 N N . TYR A 1 135 ? 17.437 -1.453 1.114 1.00 91.56 135 TYR A N 1
ATOM 1069 C CA . TYR A 1 135 ? 16.777 -0.141 1.108 1.00 91.56 135 TYR A CA 1
ATOM 1070 C C . TYR A 1 135 ? 17.761 1.023 0.884 1.00 91.56 135 TYR A C 1
ATOM 1072 O O . TYR A 1 135 ? 17.988 1.856 1.761 1.00 91.56 135 TYR A O 1
ATOM 1080 N N . GLY A 1 136 ? 18.360 1.064 -0.305 1.00 91.12 136 GLY A N 1
ATOM 1081 C CA . GLY A 1 136 ? 19.187 2.180 -0.766 1.00 91.12 136 GLY A CA 1
ATOM 1082 C C . GLY A 1 136 ? 18.399 3.249 -1.524 1.00 91.12 136 GLY A C 1
ATOM 1083 O O . GLY A 1 136 ? 17.324 2.987 -2.063 1.00 91.12 136 GLY A O 1
ATOM 1084 N N . ASP A 1 137 ? 18.969 4.448 -1.603 1.00 90.81 137 ASP A N 1
ATOM 1085 C CA . ASP A 1 137 ? 18.472 5.516 -2.463 1.00 90.81 137 ASP A CA 1
ATOM 1086 C C . ASP A 1 137 ? 18.523 5.105 -3.945 1.00 90.81 137 ASP A C 1
ATOM 1088 O O . ASP A 1 137 ? 19.434 4.406 -4.408 1.00 90.81 137 ASP A O 1
ATOM 1092 N N . MET A 1 138 ? 17.522 5.544 -4.706 1.00 89.19 138 MET A N 1
ATOM 1093 C CA . MET A 1 138 ? 17.382 5.192 -6.122 1.00 89.19 138 MET A CA 1
ATOM 1094 C C . MET A 1 138 ? 18.356 5.938 -7.049 1.00 89.19 138 MET A C 1
ATOM 1096 O O . MET A 1 138 ? 18.618 5.448 -8.145 1.00 89.19 138 MET A O 1
ATOM 1100 N N . PHE A 1 139 ? 18.895 7.094 -6.645 1.00 87.62 139 PHE A N 1
ATOM 1101 C CA . PHE A 1 139 ? 19.784 7.919 -7.471 1.00 87.62 139 PHE A CA 1
ATOM 1102 C C . PHE A 1 139 ? 21.223 7.931 -6.971 1.00 87.62 139 PHE A C 1
ATOM 1104 O O . PHE A 1 139 ? 22.154 7.892 -7.774 1.00 87.62 139 PHE A O 1
ATOM 1111 N N . TYR A 1 140 ? 21.410 8.003 -5.661 1.00 87.06 140 TYR A N 1
ATOM 1112 C CA . TYR A 1 140 ? 22.710 8.195 -5.049 1.00 87.06 140 TYR A CA 1
ATOM 1113 C C . TYR A 1 140 ? 23.275 6.874 -4.531 1.00 87.06 140 TYR A C 1
ATOM 1115 O O . TYR A 1 140 ? 22.568 5.996 -4.031 1.00 87.06 140 TYR A O 1
ATOM 1123 N N . LYS A 1 141 ? 24.584 6.702 -4.699 1.00 86.94 141 LYS A N 1
ATOM 1124 C CA . LYS A 1 141 ? 25.300 5.544 -4.170 1.00 86.94 141 LYS A CA 1
ATOM 1125 C C . LYS A 1 141 ? 25.469 5.702 -2.656 1.00 86.94 141 LYS A C 1
ATOM 1127 O O . LYS A 1 141 ? 25.673 6.815 -2.186 1.00 86.94 141 LYS A O 1
ATOM 1132 N N . ASP A 1 142 ? 25.388 4.589 -1.931 1.00 87.19 142 ASP A N 1
ATOM 1133 C CA . ASP A 1 142 ? 25.702 4.490 -0.499 1.00 87.19 142 ASP A CA 1
ATOM 1134 C C . ASP A 1 142 ? 24.853 5.389 0.425 1.00 87.19 142 ASP A C 1
ATOM 1136 O O . ASP A 1 142 ? 25.181 5.571 1.594 1.00 87.19 142 ASP A O 1
ATOM 1140 N N . LEU A 1 143 ? 23.723 5.907 -0.074 1.00 89.75 143 LEU A N 1
ATOM 1141 C CA . LEU A 1 143 ? 22.733 6.622 0.726 1.00 89.75 143 LEU A CA 1
ATOM 1142 C C . LEU A 1 143 ? 21.522 5.725 1.020 1.00 89.75 143 LEU A C 1
ATOM 1144 O O . LEU A 1 143 ? 21.116 4.944 0.153 1.00 89.75 143 LEU A O 1
ATOM 1148 N N . PRO A 1 144 ? 20.921 5.825 2.219 1.00 91.44 144 PRO A N 1
ATOM 1149 C CA . PRO A 1 144 ? 19.691 5.110 2.542 1.00 91.44 144 PRO A CA 1
ATOM 1150 C C . PRO A 1 144 ? 18.497 5.676 1.770 1.00 91.44 144 PRO A C 1
ATOM 1152 O O . PRO A 1 144 ? 18.477 6.853 1.407 1.00 91.44 144 PRO A O 1
ATOM 1155 N N . ALA A 1 145 ? 17.481 4.842 1.565 1.00 91.00 145 ALA A N 1
ATOM 1156 C CA . ALA A 1 145 ? 16.222 5.252 0.957 1.00 91.00 145 ALA A CA 1
ATOM 1157 C C . ALA A 1 145 ? 15.532 6.373 1.758 1.00 91.00 145 ALA A C 1
ATOM 1159 O O . ALA A 1 145 ? 15.217 6.195 2.932 1.00 91.00 145 ALA A O 1
ATOM 1160 N N . PHE A 1 146 ? 15.235 7.499 1.101 1.00 87.62 146 PHE A N 1
ATOM 1161 C CA . PHE A 1 146 ? 14.330 8.523 1.641 1.00 87.62 146 PHE A CA 1
ATOM 1162 C C . PHE A 1 146 ? 12.859 8.172 1.381 1.00 87.62 146 PHE A C 1
ATOM 1164 O O . PHE A 1 146 ? 12.023 8.200 2.281 1.00 87.62 146 PHE A O 1
ATOM 1171 N N . TYR A 1 147 ? 12.536 7.817 0.136 1.00 90.38 147 TYR A N 1
ATOM 1172 C CA . TYR A 1 147 ? 11.167 7.484 -0.251 1.00 90.38 147 TYR A CA 1
ATOM 1173 C C . TYR A 1 147 ? 10.808 6.039 0.156 1.00 90.38 147 TYR A C 1
ATOM 1175 O O . TYR A 1 147 ? 11.688 5.177 0.077 1.00 90.38 147 TYR A O 1
ATOM 1183 N N . PRO A 1 148 ? 9.546 5.743 0.536 1.00 94.19 148 PRO A N 1
ATOM 1184 C CA . PRO A 1 148 ? 9.104 4.416 0.981 1.00 94.19 148 PRO A CA 1
ATOM 1185 C C . PRO A 1 148 ? 9.472 3.281 0.005 1.00 94.19 148 PRO A C 1
ATOM 1187 O O . PRO A 1 148 ? 9.032 3.304 -1.150 1.00 94.19 148 PRO A O 1
ATOM 1190 N N . PRO A 1 149 ? 10.278 2.285 0.427 1.00 95.12 149 PRO A N 1
ATOM 1191 C CA . PRO A 1 149 ? 10.924 1.370 -0.508 1.00 95.12 149 PRO A CA 1
ATOM 1192 C C . PRO A 1 149 ? 10.140 0.082 -0.775 1.00 95.12 149 PRO A C 1
ATOM 1194 O O . PRO A 1 149 ? 10.448 -0.594 -1.752 1.00 95.12 149 PRO A O 1
ATOM 1197 N N . LEU A 1 150 ? 9.166 -0.306 0.061 1.00 97.06 150 LEU A N 1
ATOM 1198 C CA . LEU A 1 150 ? 8.677 -1.695 0.112 1.00 97.06 150 LEU A CA 1
ATOM 1199 C C . LEU A 1 150 ? 8.109 -2.179 -1.222 1.00 97.06 150 LEU A C 1
ATOM 1201 O O . LEU A 1 150 ? 8.452 -3.272 -1.668 1.00 97.06 150 LEU A O 1
ATOM 1205 N N . TYR A 1 151 ? 7.271 -1.368 -1.871 1.00 96.69 151 TYR A N 1
ATOM 1206 C CA . TYR A 1 151 ? 6.687 -1.732 -3.162 1.00 96.69 151 TYR A CA 1
ATOM 1207 C C . TYR A 1 151 ? 7.779 -2.000 -4.204 1.00 96.69 151 TYR A C 1
ATOM 1209 O O . TYR A 1 151 ? 7.821 -3.062 -4.821 1.00 96.69 151 TYR A O 1
ATOM 1217 N N . TYR A 1 152 ? 8.713 -1.061 -4.350 1.00 96.06 152 TYR A N 1
ATOM 1218 C CA . TYR A 1 152 ? 9.780 -1.147 -5.343 1.00 96.06 152 TYR A CA 1
ATOM 1219 C C . TYR A 1 152 ? 10.802 -2.227 -5.012 1.00 96.06 152 TYR A C 1
ATOM 1221 O O . TYR A 1 152 ? 11.334 -2.855 -5.920 1.00 96.06 152 TYR A O 1
ATOM 1229 N N . PHE A 1 153 ? 11.059 -2.464 -3.725 1.00 97.25 153 PHE A N 1
ATOM 1230 C CA . PHE A 1 153 ? 11.915 -3.543 -3.259 1.00 97.25 153 PHE A CA 1
ATOM 1231 C C . PHE A 1 153 ? 11.345 -4.897 -3.671 1.00 97.25 153 PHE A C 1
ATOM 1233 O O . PHE A 1 153 ? 12.042 -5.679 -4.308 1.00 97.25 153 PHE A O 1
ATOM 1240 N N . VAL A 1 154 ? 10.066 -5.156 -3.375 1.00 97.62 154 VAL A N 1
ATOM 1241 C CA . VAL A 1 154 ? 9.411 -6.417 -3.752 1.00 97.62 154 VAL A CA 1
ATOM 1242 C C . VAL A 1 154 ? 9.407 -6.590 -5.270 1.00 97.62 154 VAL A C 1
ATOM 1244 O O . VAL A 1 154 ? 9.805 -7.640 -5.766 1.00 97.62 154 VAL A O 1
ATOM 1247 N N . VAL A 1 155 ? 9.018 -5.557 -6.021 1.00 97.44 155 VAL A N 1
ATOM 1248 C CA . VAL A 1 155 ? 8.968 -5.623 -7.490 1.00 97.44 155 VAL A CA 1
ATOM 1249 C C . VAL A 1 155 ? 10.364 -5.795 -8.101 1.00 97.44 155 VAL A C 1
ATOM 1251 O O . VAL A 1 155 ? 10.529 -6.587 -9.024 1.00 97.44 155 VAL A O 1
ATOM 1254 N N . GLY A 1 156 ? 11.380 -5.111 -7.570 1.00 97.56 156 GLY A N 1
ATOM 1255 C CA . GLY A 1 156 ? 12.774 -5.238 -8.006 1.00 97.56 156 GLY A CA 1
ATOM 1256 C C . GLY A 1 156 ? 13.342 -6.631 -7.756 1.00 97.56 156 GLY A C 1
ATOM 1257 O O . GLY A 1 156 ? 13.956 -7.207 -8.649 1.00 97.56 156 GLY A O 1
ATOM 1258 N N . ARG A 1 157 ? 13.055 -7.222 -6.591 1.00 97.69 157 ARG A N 1
ATOM 1259 C CA . ARG A 1 157 ? 13.437 -8.606 -6.276 1.00 97.69 157 ARG A CA 1
ATOM 1260 C C . ARG A 1 157 ? 12.754 -9.621 -7.189 1.00 97.69 157 ARG A C 1
ATOM 1262 O O . ARG A 1 157 ? 13.400 -10.566 -7.617 1.00 97.69 157 ARG A O 1
ATOM 1269 N N . VAL A 1 158 ? 11.487 -9.408 -7.550 1.00 97.94 158 VAL A N 1
ATOM 1270 C CA . VAL A 1 158 ? 10.811 -10.228 -8.573 1.00 97.94 158 VAL A CA 1
ATOM 1271 C C . VAL A 1 158 ? 11.499 -10.078 -9.935 1.00 97.94 158 VAL A C 1
ATOM 1273 O O . VAL A 1 158 ? 11.712 -11.076 -10.615 1.00 97.94 158 VAL A O 1
ATOM 1276 N N . ALA A 1 159 ? 11.887 -8.863 -10.331 1.00 98.00 159 ALA A N 1
ATOM 1277 C CA . ALA A 1 159 ? 12.640 -8.644 -11.568 1.00 98.00 159 ALA A CA 1
ATOM 1278 C C . ALA A 1 159 ? 13.955 -9.442 -11.581 1.00 98.00 159 ALA A C 1
ATOM 1280 O O . ALA A 1 159 ? 14.247 -10.133 -12.553 1.00 98.00 159 ALA A O 1
ATOM 1281 N N . ASP A 1 160 ? 14.700 -9.385 -10.478 1.00 98.00 160 ASP A N 1
ATOM 1282 C CA . ASP A 1 160 ? 15.965 -10.096 -10.277 1.00 98.00 160 ASP A CA 1
ATOM 1283 C C . ASP A 1 160 ? 15.784 -11.625 -10.317 1.00 98.00 160 ASP A C 1
ATOM 1285 O O . ASP A 1 160 ? 16.385 -12.304 -11.147 1.00 98.00 160 ASP A O 1
ATOM 1289 N N . TRP A 1 161 ? 14.868 -12.177 -9.510 1.00 98.06 161 TRP A N 1
ATOM 1290 C CA . TRP A 1 161 ? 14.635 -13.626 -9.423 1.00 98.06 161 TRP A CA 1
ATOM 1291 C C . TRP A 1 161 ? 14.180 -14.271 -10.732 1.00 98.06 161 TRP A C 1
ATOM 1293 O O . TRP A 1 161 ? 14.498 -15.432 -10.981 1.00 98.06 161 TRP A O 1
ATOM 1303 N N . PHE A 1 162 ? 13.428 -13.541 -11.557 1.00 97.88 162 PHE A N 1
ATOM 1304 C CA . PHE A 1 162 ? 12.912 -14.045 -12.830 1.00 97.88 162 PHE A CA 1
ATOM 1305 C C . PHE A 1 162 ? 13.687 -13.526 -14.049 1.00 97.88 162 PHE A C 1
ATOM 1307 O O . PHE A 1 162 ? 13.264 -13.778 -15.176 1.00 97.88 162 PHE A O 1
ATOM 1314 N N . ALA A 1 163 ? 14.798 -12.807 -13.842 1.00 97.62 163 ALA A N 1
ATOM 1315 C CA . ALA A 1 163 ? 15.586 -12.170 -14.900 1.00 97.62 163 ALA A CA 1
ATOM 1316 C C . ALA A 1 163 ? 14.734 -11.319 -15.870 1.00 97.62 163 ALA A C 1
ATOM 1318 O O . ALA A 1 163 ? 14.935 -11.322 -17.086 1.00 97.62 163 ALA A O 1
ATOM 1319 N N . ILE A 1 164 ? 13.753 -10.589 -15.330 1.00 97.25 164 ILE A N 1
ATOM 1320 C CA . ILE A 1 164 ? 12.867 -9.701 -16.088 1.00 97.25 164 ILE A CA 1
ATOM 1321 C C . ILE A 1 164 ? 13.421 -8.279 -16.021 1.00 97.25 164 ILE A C 1
ATOM 1323 O O . ILE A 1 164 ? 13.717 -7.761 -14.947 1.00 97.25 164 ILE A O 1
ATOM 1327 N N . GLU A 1 165 ? 13.495 -7.607 -17.170 1.00 96.81 165 GLU A N 1
ATOM 1328 C CA . GLU A 1 165 ? 13.888 -6.199 -17.233 1.00 96.81 165 GLU A CA 1
ATOM 1329 C C . GLU A 1 165 ? 12.994 -5.331 -16.310 1.00 96.81 165 GLU A C 1
ATOM 1331 O O . GLU A 1 165 ? 11.761 -5.412 -16.403 1.00 96.81 165 GLU A O 1
ATOM 1336 N N . PRO A 1 166 ? 13.566 -4.457 -15.455 1.00 94.94 166 PRO A N 1
ATOM 1337 C CA . PRO A 1 166 ? 12.819 -3.663 -14.473 1.00 94.94 166 PRO A CA 1
ATOM 1338 C C . PRO A 1 166 ? 11.608 -2.901 -15.030 1.00 94.94 166 PRO A C 1
ATOM 1340 O O . PRO A 1 166 ? 10.543 -2.877 -14.418 1.00 94.94 166 PRO A O 1
ATOM 1343 N N . PHE A 1 167 ? 11.723 -2.307 -16.219 1.00 93.38 167 PHE A N 1
ATOM 1344 C CA . PHE A 1 167 ? 10.609 -1.571 -16.826 1.00 93.38 167 PHE A CA 1
ATOM 1345 C C . PHE A 1 167 ? 9.454 -2.483 -17.277 1.00 93.38 167 PHE A C 1
ATOM 1347 O O . PHE A 1 167 ? 8.308 -2.034 -17.311 1.00 93.38 167 PHE A O 1
ATOM 1354 N N . ARG A 1 168 ? 9.728 -3.762 -17.582 1.00 94.38 168 ARG A N 1
ATOM 1355 C CA . ARG A 1 168 ? 8.709 -4.752 -17.966 1.00 94.38 168 ARG A CA 1
ATOM 1356 C C . ARG A 1 168 ? 7.979 -5.315 -16.759 1.00 94.38 168 ARG A C 1
ATOM 1358 O O . ARG A 1 168 ? 6.756 -5.454 -16.800 1.00 94.38 168 ARG A O 1
ATOM 1365 N N . VAL A 1 169 ? 8.698 -5.610 -15.669 1.00 95.75 169 VAL A N 1
ATOM 1366 C CA . VAL A 1 169 ? 8.065 -6.158 -14.456 1.00 95.75 169 VAL A CA 1
ATOM 1367 C C . VAL A 1 169 ? 7.063 -5.168 -13.852 1.00 95.75 169 VAL A C 1
ATOM 1369 O O . VAL A 1 169 ? 6.038 -5.586 -13.320 1.00 95.75 169 VAL A O 1
ATOM 1372 N N . MET A 1 170 ? 7.286 -3.858 -14.025 1.00 93.81 170 MET A N 1
ATOM 1373 C CA . MET A 1 170 ? 6.379 -2.800 -13.565 1.00 93.81 170 MET A CA 1
ATOM 1374 C C . MET A 1 170 ? 4.954 -2.932 -14.111 1.00 93.81 170 MET A C 1
ATOM 1376 O O . MET A 1 170 ? 3.996 -2.673 -13.382 1.00 93.81 170 MET A O 1
ATOM 1380 N N . LYS A 1 171 ? 4.792 -3.354 -15.373 1.00 92.31 171 LYS A N 1
ATOM 1381 C CA . LYS A 1 171 ? 3.471 -3.610 -15.965 1.00 92.31 171 LYS A CA 1
ATOM 1382 C C . LYS A 1 171 ? 2.760 -4.737 -15.214 1.00 92.31 171 LYS A C 1
ATOM 1384 O O . LYS A 1 171 ? 1.618 -4.569 -14.801 1.00 92.31 171 LYS A O 1
ATOM 1389 N N . GLY A 1 172 ? 3.445 -5.858 -14.984 1.00 92.56 172 GLY A N 1
ATOM 1390 C CA . GLY A 1 172 ? 2.896 -6.985 -14.225 1.00 92.56 172 GLY A CA 1
ATOM 1391 C C . GLY A 1 172 ? 2.580 -6.618 -12.773 1.00 92.56 172 GLY A C 1
ATOM 1392 O O . GLY A 1 172 ? 1.500 -6.934 -12.277 1.00 92.56 172 GLY A O 1
ATOM 1393 N N . ALA A 1 173 ? 3.478 -5.883 -12.117 1.00 94.06 173 ALA A N 1
ATOM 1394 C CA . ALA A 1 173 ? 3.294 -5.409 -10.751 1.00 94.06 173 ALA A CA 1
ATOM 1395 C C . ALA A 1 173 ? 2.051 -4.522 -10.610 1.00 94.06 173 ALA A C 1
ATOM 1397 O O . ALA A 1 173 ? 1.256 -4.730 -9.691 1.00 94.06 173 ALA A O 1
ATOM 1398 N N . LEU A 1 174 ? 1.837 -3.582 -11.538 1.00 93.19 174 LEU A N 1
ATOM 1399 C CA . LEU A 1 174 ? 0.625 -2.766 -11.571 1.00 93.19 174 LEU A CA 1
ATOM 1400 C C . LEU A 1 174 ? -0.623 -3.647 -11.683 1.00 93.19 174 LEU A C 1
ATOM 1402 O O . LEU A 1 174 ? -1.519 -3.522 -10.853 1.00 93.19 174 LEU A O 1
ATOM 1406 N N . LEU A 1 175 ? -0.662 -4.554 -12.666 1.00 91.75 175 LEU A N 1
ATOM 1407 C CA . LEU A 1 175 ? -1.813 -5.425 -12.926 1.00 91.75 175 LEU A CA 1
ATOM 1408 C C . LEU A 1 175 ? -2.170 -6.306 -11.718 1.00 91.75 175 LEU A C 1
ATOM 1410 O O . LEU A 1 175 ? -3.336 -6.412 -11.344 1.00 91.75 175 LEU A O 1
ATOM 1414 N N . VAL A 1 176 ? -1.173 -6.894 -11.056 1.00 92.31 176 VAL A N 1
ATOM 1415 C CA . VAL A 1 176 ? -1.399 -7.673 -9.830 1.00 92.31 176 VAL A CA 1
ATOM 1416 C C . VAL A 1 176 ? -1.894 -6.778 -8.693 1.00 92.31 176 VAL A C 1
ATOM 1418 O O . VAL A 1 176 ? -2.800 -7.165 -7.956 1.00 92.31 176 VAL A O 1
ATOM 1421 N N . THR A 1 177 ? -1.345 -5.567 -8.564 1.00 93.38 177 THR A N 1
ATOM 1422 C CA . THR A 1 177 ? -1.732 -4.632 -7.497 1.00 93.38 177 THR A CA 1
ATOM 1423 C C . THR A 1 177 ? -3.193 -4.210 -7.631 1.00 93.38 177 THR A C 1
ATOM 1425 O O . THR A 1 177 ? -3.944 -4.320 -6.666 1.00 93.38 177 THR A O 1
ATOM 1428 N N . VAL A 1 178 ? -3.624 -3.783 -8.823 1.00 90.62 178 VAL A N 1
ATOM 1429 C CA . VAL A 1 178 ? -5.016 -3.357 -9.071 1.00 90.62 178 VAL A CA 1
ATOM 1430 C C . VAL A 1 178 ? -6.008 -4.511 -8.940 1.00 90.62 178 VAL A C 1
ATOM 1432 O O . VAL A 1 178 ? -7.127 -4.301 -8.480 1.00 90.62 178 VAL A O 1
ATOM 1435 N N . MET A 1 179 ? -5.592 -5.738 -9.267 1.00 90.19 179 MET A N 1
ATOM 1436 C CA . MET A 1 179 ? -6.410 -6.931 -9.054 1.00 90.19 179 MET A CA 1
ATOM 1437 C C . MET A 1 179 ? -6.611 -7.223 -7.563 1.00 90.19 179 MET A C 1
ATOM 1439 O O . MET A 1 179 ? -7.706 -7.589 -7.139 1.00 90.19 179 MET A O 1
ATOM 1443 N N . ALA A 1 180 ? -5.562 -7.062 -6.756 1.00 91.69 180 ALA A N 1
ATOM 1444 C CA . ALA A 1 180 ? -5.608 -7.339 -5.324 1.00 91.69 180 ALA A CA 1
ATOM 1445 C C . ALA A 1 180 ? -6.269 -6.215 -4.506 1.00 91.69 180 ALA A C 1
ATOM 1447 O O . ALA A 1 180 ? -6.767 -6.465 -3.406 1.00 91.69 180 ALA A O 1
ATOM 1448 N N . LEU A 1 181 ? -6.289 -4.986 -5.029 1.00 92.88 181 LEU A N 1
ATOM 1449 C CA . LEU A 1 181 ? -6.722 -3.796 -4.300 1.00 92.88 181 LEU A CA 1
ATOM 1450 C C . LEU A 1 181 ? -8.148 -3.922 -3.719 1.00 92.88 181 LEU A C 1
ATOM 1452 O O . LEU A 1 181 ? -8.292 -3.736 -2.506 1.00 92.88 181 LEU A O 1
ATOM 1456 N N . PRO A 1 182 ? -9.183 -4.340 -4.482 1.00 92.88 182 PRO A N 1
ATOM 1457 C CA . PRO A 1 182 ? -10.531 -4.496 -3.933 1.00 92.88 182 PRO A CA 1
ATOM 1458 C C . PRO A 1 182 ? -10.615 -5.533 -2.812 1.00 92.88 182 PRO A C 1
ATOM 1460 O O . PRO A 1 182 ? -11.360 -5.346 -1.848 1.00 92.88 182 PRO A O 1
ATOM 1463 N N . LEU A 1 183 ? -9.836 -6.615 -2.909 1.00 92.44 183 LEU A N 1
ATOM 1464 C CA . LEU A 1 183 ? -9.806 -7.670 -1.895 1.00 92.44 183 LEU A CA 1
ATOM 1465 C C . LEU A 1 183 ? -9.259 -7.141 -0.576 1.00 92.44 183 LEU A C 1
ATOM 1467 O O . LEU A 1 183 ? -9.877 -7.357 0.467 1.00 92.44 183 LEU A O 1
ATOM 1471 N N . PHE A 1 184 ? -8.132 -6.426 -0.615 1.00 94.31 184 PHE A N 1
ATOM 1472 C CA . PHE A 1 184 ? -7.537 -5.845 0.585 1.00 94.31 184 PHE A CA 1
ATOM 1473 C C . PHE A 1 184 ? -8.447 -4.797 1.221 1.00 94.31 184 PHE A C 1
ATOM 1475 O O . PHE A 1 184 ? -8.645 -4.827 2.439 1.00 94.31 184 PHE A O 1
ATOM 1482 N N . THR A 1 185 ? -9.060 -3.934 0.407 1.00 94.38 185 THR A N 1
ATOM 1483 C CA . THR A 1 185 ? -10.033 -2.949 0.882 1.00 94.38 185 THR A CA 1
ATOM 1484 C C . THR A 1 185 ? -11.211 -3.631 1.557 1.00 94.38 185 THR A C 1
ATOM 1486 O O . THR A 1 185 ? -11.446 -3.405 2.743 1.00 94.38 185 THR A O 1
ATOM 1489 N N . GLY A 1 186 ? -11.925 -4.516 0.862 1.00 92.88 186 GLY A N 1
ATOM 1490 C CA . GLY A 1 186 ? -13.098 -5.160 1.443 1.00 92.88 186 GLY A CA 1
ATOM 1491 C C . GLY A 1 186 ? -12.761 -6.016 2.668 1.00 92.88 186 GLY A C 1
ATOM 1492 O O . GLY A 1 186 ? -13.495 -5.993 3.655 1.00 92.88 186 GLY A O 1
ATOM 1493 N N . TRP A 1 187 ? -11.623 -6.718 2.671 1.00 92.31 187 TRP A N 1
ATOM 1494 C CA . TRP A 1 187 ? -11.180 -7.512 3.823 1.00 92.31 187 TRP A CA 1
ATOM 1495 C C . TRP A 1 187 ? -10.905 -6.657 5.065 1.00 92.31 187 TRP A C 1
ATOM 1497 O O . TRP A 1 187 ? -11.279 -7.048 6.174 1.00 92.31 187 TRP A O 1
ATOM 1507 N N . LEU A 1 188 ? -10.272 -5.492 4.914 1.00 94.94 188 LEU A N 1
ATOM 1508 C CA . LEU A 1 188 ? -10.043 -4.588 6.039 1.00 94.94 188 LEU A CA 1
ATOM 1509 C C . LEU A 1 188 ? -11.325 -3.889 6.490 1.00 94.94 188 LEU A C 1
ATOM 1511 O O . LEU A 1 188 ? -11.597 -3.863 7.688 1.00 94.94 188 LEU A O 1
ATOM 1515 N N . TRP A 1 189 ? -12.139 -3.387 5.561 1.00 96.19 189 TRP A N 1
ATOM 1516 C CA . TRP A 1 189 ? -13.387 -2.695 5.893 1.00 96.19 189 TRP A CA 1
ATOM 1517 C C . TRP A 1 189 ? -14.401 -3.596 6.604 1.00 96.19 189 TRP A C 1
ATOM 1519 O O . TRP A 1 189 ? -15.081 -3.126 7.513 1.00 96.19 189 TRP A O 1
ATOM 1529 N N . ARG A 1 190 ? -14.422 -4.907 6.325 1.00 93.62 190 ARG A N 1
ATOM 1530 C CA . ARG A 1 190 ? -15.236 -5.894 7.072 1.00 93.62 190 ARG A CA 1
ATOM 1531 C C . ARG A 1 190 ? -14.927 -5.975 8.574 1.00 93.62 190 ARG A C 1
ATOM 1533 O O . ARG A 1 190 ? -15.661 -6.624 9.311 1.00 93.62 190 ARG A O 1
ATOM 1540 N N . ARG A 1 191 ? -13.841 -5.356 9.049 1.00 93.31 191 ARG A N 1
ATOM 1541 C CA . ARG A 1 191 ? -13.537 -5.236 10.488 1.00 93.31 191 ARG A CA 1
ATOM 1542 C C . ARG A 1 191 ? -14.247 -4.072 11.165 1.00 93.31 191 ARG A C 1
ATOM 1544 O O . ARG A 1 191 ? -14.235 -4.006 12.390 1.00 93.31 191 ARG A O 1
ATOM 1551 N N . LEU A 1 192 ? -14.792 -3.148 10.381 1.00 95.44 192 LEU A N 1
ATOM 1552 C CA . LEU A 1 192 ? -15.413 -1.908 10.840 1.00 95.44 192 LEU A CA 1
ATOM 1553 C C . LEU A 1 192 ? -16.907 -1.875 10.544 1.00 95.44 192 LEU A C 1
ATOM 1555 O O . LEU A 1 192 ? -17.680 -1.377 11.356 1.00 95.44 192 LEU A O 1
ATOM 1559 N N . VAL A 1 193 ? -17.296 -2.386 9.379 1.00 94.69 193 VAL A N 1
ATOM 1560 C CA . VAL A 1 193 ? -18.657 -2.315 8.850 1.00 94.69 193 VAL A CA 1
ATOM 1561 C C . VAL A 1 193 ? -19.130 -3.693 8.399 1.00 94.69 193 VAL A C 1
ATOM 1563 O O . VAL A 1 193 ? -18.338 -4.633 8.292 1.00 94.69 193 VAL A O 1
ATOM 1566 N N . ASP A 1 194 ? -20.428 -3.816 8.128 1.00 91.56 194 ASP A N 1
ATOM 1567 C CA . ASP A 1 194 ? -20.975 -5.032 7.540 1.00 91.56 194 ASP A CA 1
ATOM 1568 C C . ASP A 1 194 ? -20.416 -5.301 6.130 1.00 91.56 194 ASP A C 1
ATOM 1570 O O . ASP A 1 194 ? -19.788 -4.459 5.482 1.00 91.56 194 ASP A O 1
ATOM 1574 N N . GLU A 1 195 ? -20.648 -6.516 5.639 1.00 88.62 195 GLU A N 1
ATOM 1575 C CA . GLU A 1 195 ? -20.082 -6.958 4.369 1.00 88.62 195 GLU A CA 1
ATOM 1576 C C . GLU A 1 195 ? -20.592 -6.179 3.149 1.00 88.62 195 GLU A C 1
ATOM 1578 O O . GLU A 1 195 ? -19.857 -6.034 2.172 1.00 88.62 195 GLU A O 1
ATOM 1583 N N . ARG A 1 196 ? -21.828 -5.662 3.195 1.00 88.94 196 ARG A N 1
ATOM 1584 C CA . ARG A 1 196 ? -22.424 -4.912 2.081 1.00 88.94 196 ARG A CA 1
ATOM 1585 C C . ARG A 1 196 ? -21.779 -3.541 1.973 1.00 88.94 196 ARG A C 1
ATOM 1587 O O . ARG A 1 196 ? -21.419 -3.132 0.873 1.00 88.94 196 ARG A O 1
ATOM 1594 N N . ILE A 1 197 ? -21.585 -2.866 3.104 1.00 91.19 197 ILE A N 1
ATOM 1595 C CA . ILE A 1 197 ? -20.892 -1.577 3.147 1.00 91.19 197 ILE A CA 1
ATOM 1596 C C . ILE A 1 197 ? -19.428 -1.764 2.738 1.00 91.19 197 ILE A C 1
ATOM 1598 O O . ILE A 1 197 ? -18.925 -0.993 1.928 1.00 91.19 197 ILE A O 1
ATOM 1602 N N . ALA A 1 198 ? -18.752 -2.817 3.207 1.00 92.25 198 ALA A N 1
ATOM 1603 C CA . ALA A 1 198 ? -17.377 -3.098 2.791 1.00 92.25 198 ALA A CA 1
ATOM 1604 C C . ALA A 1 198 ? -17.252 -3.330 1.271 1.00 92.25 198 ALA A C 1
ATOM 1606 O O . ALA A 1 198 ? -16.311 -2.834 0.650 1.00 92.25 198 ALA A O 1
ATOM 1607 N N . ALA A 1 199 ? -18.209 -4.042 0.662 1.00 89.94 199 ALA A N 1
ATOM 1608 C CA . ALA A 1 199 ? -18.281 -4.194 -0.791 1.00 89.94 199 ALA A CA 1
ATOM 1609 C C . ALA A 1 199 ? -18.536 -2.853 -1.494 1.00 89.94 199 ALA A C 1
ATOM 1611 O O . ALA A 1 199 ? -17.851 -2.536 -2.462 1.00 89.94 199 ALA A O 1
ATOM 1612 N N . ALA A 1 200 ? -19.479 -2.050 -0.991 1.00 90.19 200 ALA A N 1
ATOM 1613 C CA . ALA A 1 200 ? -19.800 -0.734 -1.541 1.00 90.19 200 ALA A CA 1
ATOM 1614 C C . ALA A 1 200 ? -18.590 0.212 -1.522 1.00 90.19 200 ALA A C 1
ATOM 1616 O O . ALA A 1 200 ? -18.308 0.864 -2.521 1.00 90.19 200 ALA A O 1
ATOM 1617 N N . VAL A 1 201 ? -17.820 0.225 -0.430 1.00 91.44 201 VAL A N 1
ATOM 1618 C CA . VAL A 1 201 ? -16.588 1.022 -0.330 1.00 91.44 201 VAL A CA 1
ATOM 1619 C C . VAL A 1 201 ? -15.556 0.593 -1.374 1.00 91.44 201 VAL A C 1
ATOM 1621 O O . VAL A 1 201 ? -14.929 1.447 -1.995 1.00 91.44 201 VAL A O 1
ATOM 1624 N N . ALA A 1 202 ? -15.389 -0.711 -1.609 1.00 91.81 202 ALA A N 1
ATOM 1625 C CA . ALA A 1 202 ? -14.500 -1.187 -2.667 1.00 91.81 202 ALA A CA 1
ATOM 1626 C C . ALA A 1 202 ? -15.014 -0.802 -4.067 1.00 91.81 202 ALA A C 1
ATOM 1628 O O . ALA A 1 202 ? -14.219 -0.425 -4.922 1.00 91.81 202 ALA A O 1
ATOM 1629 N N . LEU A 1 203 ? -16.331 -0.826 -4.298 1.00 88.94 203 LEU A N 1
ATOM 1630 C CA . LEU A 1 203 ? -16.944 -0.409 -5.566 1.00 88.94 203 LEU A CA 1
ATOM 1631 C C . LEU A 1 203 ? -16.729 1.074 -5.882 1.00 88.94 203 LEU A C 1
ATOM 1633 O O . LEU A 1 203 ? -16.630 1.421 -7.057 1.00 88.94 203 LEU A O 1
ATOM 1637 N N . CYS A 1 204 ? -16.581 1.940 -4.872 1.00 86.88 204 CYS A N 1
ATOM 1638 C CA . CYS A 1 204 ? -16.252 3.354 -5.086 1.00 86.88 204 CYS A CA 1
ATOM 1639 C C . CYS A 1 204 ? -14.959 3.550 -5.893 1.00 86.88 204 CYS A C 1
ATOM 1641 O O . CYS A 1 204 ? -14.794 4.585 -6.534 1.00 86.88 204 CYS A O 1
ATOM 1643 N N . MET A 1 205 ? -14.067 2.553 -5.923 1.00 84.44 205 MET A N 1
ATOM 1644 C CA . MET A 1 205 ? -12.868 2.576 -6.760 1.00 84.44 205 MET A CA 1
ATOM 1645 C C . MET A 1 205 ? -13.165 2.706 -8.259 1.00 84.44 205 MET A C 1
ATOM 1647 O O . MET A 1 205 ? -12.340 3.247 -8.983 1.00 84.44 205 MET A O 1
ATOM 1651 N N . LEU A 1 206 ? -14.339 2.269 -8.732 1.00 81.06 206 LEU A N 1
ATOM 1652 C CA . LEU A 1 206 ? -14.750 2.408 -10.137 1.00 81.06 206 LEU A CA 1
ATOM 1653 C C . LEU A 1 206 ? -14.824 3.871 -10.600 1.00 81.06 206 LEU A C 1
ATOM 1655 O O . LEU A 1 206 ? -14.742 4.137 -11.796 1.00 81.06 206 LEU A O 1
ATOM 1659 N N . VAL A 1 207 ? -14.993 4.809 -9.665 1.00 79.62 207 VAL A N 1
ATOM 1660 C CA . VAL A 1 207 ? -15.154 6.242 -9.949 1.00 79.62 207 VAL A CA 1
ATOM 1661 C C . VAL A 1 207 ? -13.800 6.965 -10.009 1.00 79.62 207 VAL A C 1
ATOM 1663 O O . VAL A 1 207 ? -13.731 8.106 -10.458 1.00 79.62 207 VAL A O 1
ATOM 1666 N N . PHE A 1 208 ? -12.707 6.314 -9.598 1.00 71.56 208 PHE A N 1
ATOM 1667 C CA . PHE A 1 208 ? -11.377 6.918 -9.589 1.00 71.56 208 PHE A CA 1
ATOM 1668 C C . PHE A 1 208 ? -10.584 6.548 -10.856 1.00 71.56 208 PHE A C 1
ATOM 1670 O O . PHE A 1 208 ? -10.351 5.366 -11.110 1.00 71.56 208 PHE A O 1
ATOM 1677 N N . PRO A 1 209 ? -10.153 7.534 -11.667 1.00 62.50 209 PRO A N 1
ATOM 1678 C CA . PRO A 1 209 ? -9.513 7.262 -12.957 1.00 62.50 209 PRO A CA 1
ATOM 1679 C C . PRO A 1 209 ? -7.989 7.056 -12.882 1.00 62.50 209 PRO A C 1
ATOM 1681 O O . PRO A 1 209 ? -7.406 6.485 -13.805 1.00 62.50 209 PRO A O 1
ATOM 1684 N N . ASP A 1 210 ? -7.328 7.497 -11.806 1.00 69.69 210 ASP A N 1
ATOM 1685 C CA . ASP A 1 210 ? -5.867 7.649 -11.778 1.00 69.69 210 ASP A CA 1
ATOM 1686 C C . ASP A 1 210 ? -5.118 6.453 -11.181 1.00 69.69 210 ASP A C 1
ATOM 1688 O O . ASP A 1 210 ? -4.541 6.516 -10.101 1.00 69.69 210 ASP A O 1
ATOM 1692 N N . TRP A 1 211 ? -5.027 5.362 -11.936 1.00 72.12 211 TRP A N 1
ATOM 1693 C CA . TRP A 1 211 ? -4.353 4.118 -11.524 1.00 72.12 211 TRP A CA 1
ATOM 1694 C C . TRP A 1 211 ? -2.817 4.139 -11.636 1.00 72.12 211 TRP A C 1
ATOM 1696 O O . TRP A 1 211 ? -2.166 3.101 -11.540 1.00 72.12 211 TRP A O 1
ATOM 1706 N N . PHE A 1 212 ? -2.214 5.309 -11.845 1.00 74.88 212 PHE A N 1
ATOM 1707 C CA . PHE A 1 212 ? -0.790 5.461 -12.169 1.00 74.88 212 PHE A CA 1
ATOM 1708 C C . PHE A 1 212 ? 0.149 5.235 -10.969 1.00 74.88 212 PHE A C 1
ATOM 1710 O O . PHE A 1 212 ? 1.355 5.112 -11.168 1.00 74.88 212 PHE A O 1
ATOM 1717 N N . LYS A 1 213 ? -0.382 5.168 -9.738 1.00 86.75 213 LYS A N 1
ATOM 1718 C CA . LYS A 1 213 ? 0.397 5.163 -8.483 1.00 86.75 213 LYS A CA 1
ATOM 1719 C C . LYS A 1 213 ? 0.063 3.972 -7.572 1.00 86.75 213 LYS A C 1
ATOM 1721 O O . LYS A 1 213 ? -0.551 4.145 -6.516 1.00 86.75 213 LYS A O 1
ATOM 1726 N N . PRO A 1 214 ? 0.407 2.737 -7.972 1.00 88.56 214 PRO A N 1
ATOM 1727 C CA . PRO A 1 214 ? -0.078 1.523 -7.312 1.00 88.56 214 PRO A CA 1
ATOM 1728 C C . PRO A 1 214 ? 0.274 1.438 -5.820 1.00 88.56 214 PRO A C 1
ATOM 1730 O O . PRO A 1 214 ? -0.549 0.991 -5.024 1.00 88.56 214 PRO A O 1
ATOM 1733 N N . ASN A 1 215 ? 1.465 1.889 -5.419 1.00 92.56 215 ASN A N 1
ATOM 1734 C CA . ASN A 1 215 ? 1.891 1.897 -4.018 1.00 92.56 215 ASN A CA 1
ATOM 1735 C C . ASN A 1 215 ? 1.074 2.882 -3.163 1.00 92.56 215 ASN A C 1
ATOM 1737 O O . ASN A 1 215 ? 0.704 2.541 -2.042 1.00 92.56 215 ASN A O 1
ATOM 1741 N N . GLU A 1 216 ? 0.763 4.071 -3.692 1.00 92.19 216 GLU A N 1
ATOM 1742 C CA . GLU A 1 216 ? -0.013 5.099 -2.984 1.00 92.19 216 GLU A CA 1
ATOM 1743 C C . GLU A 1 216 ? -1.465 4.652 -2.786 1.00 92.19 216 GLU A C 1
ATOM 1745 O O . GLU A 1 216 ? -2.006 4.777 -1.685 1.00 92.19 216 GLU A O 1
ATOM 1750 N N . TRP A 1 217 ? -2.060 4.053 -3.824 1.00 90.56 217 TRP A N 1
ATOM 1751 C CA . TRP A 1 217 ? -3.397 3.458 -3.766 1.00 90.56 217 TRP A CA 1
ATOM 1752 C C . TRP A 1 217 ? -3.473 2.296 -2.790 1.00 90.56 217 TRP A C 1
ATOM 1754 O O . TRP A 1 217 ? -4.402 2.230 -1.986 1.00 90.56 217 TRP A O 1
ATOM 1764 N N . LEU A 1 218 ? -2.489 1.393 -2.829 1.00 93.00 218 LEU A N 1
ATOM 1765 C CA . LEU A 1 218 ? -2.423 0.282 -1.891 1.00 93.00 218 LEU A CA 1
ATOM 1766 C C . LEU A 1 218 ? -2.288 0.794 -0.454 1.00 93.00 218 LEU A C 1
ATOM 1768 O O . LEU A 1 218 ? -3.009 0.335 0.427 1.00 93.00 218 LEU A O 1
ATOM 1772 N N . ALA A 1 219 ? -1.430 1.788 -0.218 1.00 95.56 219 ALA A N 1
ATOM 1773 C CA . ALA A 1 219 ? -1.304 2.409 1.093 1.00 95.56 219 ALA A CA 1
ATOM 1774 C C . ALA A 1 219 ? -2.622 3.047 1.554 1.00 95.56 219 ALA A C 1
ATOM 1776 O O . ALA A 1 219 ? -3.032 2.802 2.683 1.00 95.56 219 ALA A O 1
ATOM 1777 N N . LEU A 1 220 ? -3.322 3.794 0.692 1.00 92.44 220 LEU A N 1
ATOM 1778 C CA . LEU A 1 220 ? -4.605 4.430 1.017 1.00 92.44 220 LEU A CA 1
ATOM 1779 C C . LEU A 1 220 ? -5.692 3.400 1.355 1.00 92.44 220 LEU A C 1
ATOM 1781 O O . LEU A 1 220 ? -6.375 3.518 2.375 1.00 92.44 220 LEU A O 1
ATOM 1785 N N . ALA A 1 221 ? -5.826 2.373 0.510 1.00 92.75 221 ALA A N 1
ATOM 1786 C CA . ALA A 1 221 ? -6.780 1.279 0.667 1.00 92.75 221 ALA A CA 1
ATOM 1787 C C . ALA A 1 221 ? -6.622 0.552 2.008 1.00 92.75 221 ALA A C 1
ATOM 1789 O O . ALA A 1 221 ? -7.614 0.103 2.590 1.00 92.75 221 ALA A O 1
ATOM 1790 N N . LEU A 1 222 ? -5.381 0.442 2.488 1.00 96.50 222 LEU A N 1
ATOM 1791 C CA . LEU A 1 222 ? -5.058 -0.161 3.772 1.00 96.50 222 LEU A CA 1
ATOM 1792 C C . LEU A 1 222 ? -5.193 0.838 4.931 1.00 96.50 222 LEU A C 1
ATOM 1794 O O . LEU A 1 222 ? -5.697 0.472 5.991 1.00 96.50 222 LEU A O 1
ATOM 1798 N N . PHE A 1 223 ? -4.772 2.088 4.729 1.00 97.69 223 PHE A N 1
ATOM 1799 C CA . PHE A 1 223 ? -4.605 3.097 5.772 1.00 97.69 223 PHE A CA 1
ATOM 1800 C C . PHE A 1 223 ? -5.897 3.425 6.508 1.00 97.69 223 PHE A C 1
ATOM 1802 O O . PHE A 1 223 ? -5.927 3.316 7.730 1.00 97.69 223 PHE A O 1
ATOM 1809 N N . VAL A 1 224 ? -6.959 3.806 5.795 1.00 95.94 224 VAL A N 1
ATOM 1810 C CA . VAL A 1 224 ? -8.195 4.286 6.435 1.00 95.94 224 VAL A CA 1
ATOM 1811 C C . VAL A 1 224 ? -8.805 3.229 7.365 1.00 95.94 224 VAL A C 1
ATOM 1813 O O . VAL A 1 224 ? -8.982 3.514 8.555 1.00 95.94 224 VAL A O 1
ATOM 1816 N N . PRO A 1 225 ? -9.094 1.994 6.904 1.00 97.19 225 PRO A N 1
ATOM 1817 C CA . PRO A 1 225 ? -9.665 0.994 7.793 1.00 97.19 225 PRO A CA 1
ATOM 1818 C C . PRO A 1 225 ? -8.668 0.514 8.858 1.00 97.19 225 PRO A C 1
ATOM 1820 O O . PRO A 1 225 ? -9.080 0.171 9.969 1.00 97.19 225 PRO A O 1
ATOM 1823 N N . TRP A 1 226 ? -7.361 0.517 8.565 1.00 98.12 226 TRP A N 1
ATOM 1824 C CA . TRP A 1 226 ? -6.341 0.203 9.563 1.00 98.12 226 TRP A CA 1
ATOM 1825 C C . TRP A 1 226 ? -6.329 1.222 10.707 1.00 98.12 226 TRP A C 1
ATOM 1827 O O . TRP A 1 226 ? -6.376 0.834 11.876 1.00 98.12 226 TRP A O 1
ATOM 1837 N N . TRP A 1 227 ? -6.323 2.513 10.377 1.00 98.06 227 TRP A N 1
ATOM 1838 C CA . TRP A 1 227 ? -6.305 3.601 11.346 1.00 98.06 227 TRP A CA 1
ATOM 1839 C C . TRP A 1 227 ? -7.524 3.522 12.263 1.00 98.06 227 TRP A C 1
ATOM 1841 O O . TRP A 1 227 ? -7.389 3.442 13.483 1.00 98.06 227 TRP A O 1
ATOM 1851 N N . LEU A 1 228 ? -8.720 3.421 11.682 1.00 96.75 228 LEU A N 1
ATOM 1852 C CA . LEU A 1 228 ? -9.963 3.354 12.447 1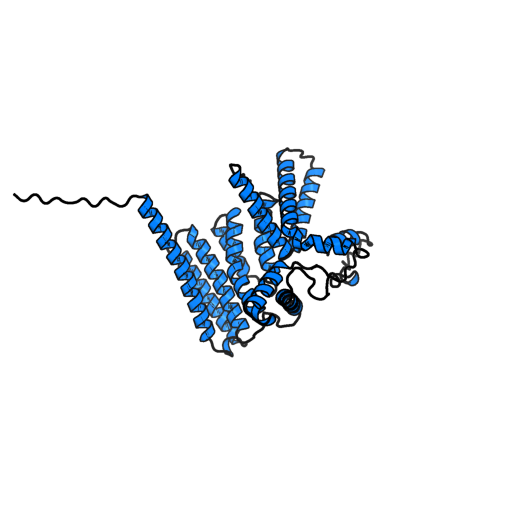.00 96.75 228 LEU A CA 1
ATOM 1853 C C . LEU A 1 228 ? -10.022 2.118 13.365 1.00 96.75 228 LEU A C 1
ATOM 1855 O O . LEU A 1 228 ? -10.439 2.222 14.522 1.00 96.75 228 LEU A O 1
ATOM 1859 N N . HIS A 1 229 ? -9.591 0.946 12.887 1.00 96.69 229 HIS A N 1
ATOM 1860 C CA . HIS A 1 229 ? -9.701 -0.297 13.656 1.00 96.69 229 HIS A CA 1
ATOM 1861 C C . HIS A 1 229 ? -8.594 -0.464 14.709 1.00 96.69 229 HIS A C 1
ATOM 1863 O O . HIS A 1 229 ? -8.882 -0.848 15.842 1.00 96.69 229 HIS A O 1
ATOM 1869 N N . TRP A 1 230 ? -7.332 -0.190 14.365 1.00 97.31 230 TRP A N 1
ATOM 1870 C CA . TRP A 1 230 ? -6.189 -0.450 15.251 1.00 97.31 230 TRP A CA 1
ATOM 1871 C C . TRP A 1 230 ? -5.703 0.775 16.017 1.00 97.31 230 TRP A C 1
ATOM 1873 O O . TRP A 1 230 ? -5.341 0.639 17.187 1.00 97.31 230 TRP A O 1
ATOM 1883 N N . VAL A 1 231 ? -5.696 1.953 15.390 1.00 96.94 231 VAL A N 1
ATOM 1884 C CA . VAL A 1 231 ? -5.204 3.184 16.025 1.00 96.94 231 VAL A CA 1
ATOM 1885 C C . VAL A 1 231 ? -6.312 3.824 16.856 1.00 96.94 231 VAL A C 1
ATOM 1887 O O . VAL A 1 231 ? -6.128 4.041 18.053 1.00 96.94 231 VAL A O 1
ATOM 1890 N N . ASP A 1 232 ? -7.483 4.063 16.266 1.00 93.88 232 ASP A N 1
ATOM 1891 C CA . ASP A 1 232 ? -8.610 4.701 16.955 1.00 93.88 232 ASP A CA 1
ATOM 1892 C C . ASP A 1 232 ? -9.474 3.710 17.746 1.00 93.88 232 ASP A C 1
ATOM 1894 O O . ASP A 1 232 ? -10.111 4.095 18.731 1.00 93.88 232 ASP A O 1
ATOM 1898 N N . ASN A 1 233 ? -9.480 2.435 17.341 1.00 93.81 233 ASN A N 1
ATOM 1899 C CA . ASN A 1 233 ? -10.307 1.373 17.917 1.00 93.81 233 ASN A CA 1
ATOM 1900 C C . ASN A 1 233 ? -11.791 1.775 18.037 1.00 93.81 233 ASN A C 1
ATOM 1902 O O . ASN A 1 233 ? -12.422 1.617 19.093 1.00 93.81 233 ASN A O 1
ATOM 1906 N N . VAL A 1 234 ? -12.355 2.312 16.947 1.00 92.44 234 VAL A N 1
ATOM 1907 C CA . VAL A 1 234 ? -13.751 2.796 16.908 1.00 92.44 234 VAL A CA 1
ATOM 1908 C C . VAL A 1 234 ? -14.774 1.692 17.171 1.00 92.44 234 VAL A C 1
ATOM 1910 O O . VAL A 1 234 ? -15.825 1.958 17.739 1.00 92.44 234 VAL A O 1
ATOM 1913 N N . THR A 1 235 ? -14.442 0.438 16.856 1.00 89.06 235 THR A N 1
ATOM 1914 C CA . THR A 1 235 ? -15.290 -0.733 17.135 1.00 89.06 235 THR A CA 1
ATOM 1915 C C . THR A 1 235 ? -15.226 -1.196 18.588 1.00 89.06 235 THR A C 1
ATOM 1917 O O . THR A 1 235 ? -15.906 -2.149 18.957 1.00 89.06 235 THR A O 1
ATOM 1920 N N . HIS A 1 236 ? -14.372 -0.572 19.408 1.00 87.44 236 HIS A N 1
ATOM 1921 C CA . HIS A 1 236 ? -14.129 -0.936 20.808 1.00 87.44 236 HIS A CA 1
ATOM 1922 C C . HIS A 1 236 ? -13.785 -2.417 20.975 1.00 87.44 236 HIS A C 1
ATOM 1924 O O . HIS A 1 236 ? -14.149 -3.065 21.959 1.00 87.44 236 HIS A O 1
ATOM 1930 N N . TYR A 1 237 ? -13.056 -2.955 19.998 1.00 87.50 237 TYR A N 1
ATOM 1931 C CA . TYR A 1 237 ? -12.679 -4.350 19.994 1.00 87.50 237 TYR A CA 1
ATOM 1932 C C . TYR A 1 237 ? -11.681 -4.602 21.125 1.00 87.50 237 TYR A C 1
ATOM 1934 O O . TYR A 1 237 ? -10.650 -3.933 21.239 1.00 87.50 237 TYR A O 1
ATOM 1942 N N . GLN A 1 238 ? -12.005 -5.571 21.980 1.00 87.31 238 GLN A N 1
ATOM 1943 C CA . GLN A 1 238 ? -11.144 -6.009 23.070 1.00 87.31 238 GLN A CA 1
ATOM 1944 C C . GLN A 1 238 ? -10.860 -7.505 22.922 1.00 87.31 238 GLN A C 1
ATOM 1946 O O . GLN A 1 238 ? -11.716 -8.329 23.258 1.00 87.31 238 GLN A O 1
ATOM 1951 N N . PRO A 1 239 ? -9.670 -7.887 22.425 1.00 89.06 239 PRO A N 1
ATOM 1952 C CA . PRO A 1 239 ? -9.321 -9.292 22.289 1.00 89.06 239 PRO A CA 1
ATOM 1953 C C . PRO A 1 239 ? -9.276 -9.970 23.666 1.00 89.06 239 PRO A C 1
ATOM 1955 O O . PRO A 1 239 ? -8.555 -9.538 24.574 1.00 89.06 239 PRO A O 1
ATOM 1958 N N . ARG A 1 240 ? -10.047 -11.054 23.816 1.00 91.56 240 ARG A N 1
ATOM 1959 C CA . ARG A 1 240 ? -10.099 -11.866 25.039 1.00 91.56 240 ARG A CA 1
ATOM 1960 C C . ARG A 1 240 ? -8.958 -12.883 25.046 1.00 91.56 240 ARG A C 1
ATOM 1962 O O . ARG A 1 240 ? -8.782 -13.639 24.097 1.00 91.56 240 ARG A O 1
ATOM 1969 N N . GLY A 1 241 ? -8.195 -12.911 26.136 1.00 94.69 241 GLY A N 1
ATOM 1970 C CA . GLY A 1 241 ? -7.056 -13.813 26.307 1.00 94.69 241 GLY A CA 1
ATOM 1971 C C . GLY A 1 241 ? -5.725 -13.254 25.794 1.00 94.69 241 GLY A C 1
ATOM 1972 O O . GLY A 1 241 ? -5.661 -12.346 24.962 1.00 94.69 241 GLY A O 1
ATOM 1973 N N . ARG A 1 242 ? -4.627 -13.805 26.328 1.00 94.69 242 ARG A N 1
ATOM 1974 C CA . ARG A 1 242 ? -3.259 -13.333 26.061 1.00 94.69 242 ARG A CA 1
ATOM 1975 C C . ARG A 1 242 ? -2.894 -13.471 24.578 1.00 94.69 242 ARG A C 1
ATOM 1977 O O . ARG A 1 242 ? -2.448 -12.503 23.975 1.00 94.69 242 ARG A O 1
ATOM 1984 N N . VAL A 1 243 ? -3.136 -14.640 23.983 1.00 95.69 243 VAL A N 1
ATOM 1985 C CA . VAL A 1 243 ? -2.768 -14.940 22.586 1.00 95.69 243 VAL A CA 1
ATOM 1986 C C . VAL A 1 243 ? -3.513 -14.043 21.595 1.00 95.69 243 VAL A C 1
ATOM 1988 O O . VAL A 1 243 ? -2.891 -13.454 20.715 1.00 95.69 243 VAL A O 1
ATOM 1991 N N . ALA A 1 244 ? -4.830 -13.879 21.752 1.00 94.38 244 ALA A N 1
ATOM 1992 C CA . ALA A 1 244 ? -5.624 -13.020 20.873 1.00 94.38 244 ALA A CA 1
ATOM 1993 C C . ALA A 1 244 ? -5.167 -11.555 20.936 1.00 94.38 244 ALA A C 1
ATOM 1995 O O . ALA A 1 244 ? -5.114 -10.877 19.912 1.00 94.38 244 ALA A O 1
ATOM 1996 N N . ARG A 1 245 ? -4.785 -11.081 22.131 1.00 94.81 245 ARG A N 1
ATOM 1997 C CA . ARG A 1 245 ? -4.245 -9.733 22.324 1.00 94.81 245 ARG A CA 1
ATOM 1998 C C . ARG A 1 245 ? -2.929 -9.546 21.579 1.00 94.81 245 ARG A C 1
ATOM 2000 O O . ARG A 1 245 ? -2.811 -8.592 20.821 1.00 94.81 245 ARG A O 1
ATOM 2007 N N . TRP A 1 246 ? -1.975 -10.462 21.746 1.00 96.19 246 TRP A N 1
ATOM 2008 C CA . TRP A 1 246 ? -0.699 -10.409 21.025 1.00 96.19 246 TRP A CA 1
ATOM 2009 C C . TRP A 1 246 ? -0.888 -10.427 19.510 1.00 96.19 246 TRP A C 1
ATOM 2011 O O . TRP A 1 246 ? -0.304 -9.602 18.816 1.00 96.19 246 TRP A O 1
ATOM 2021 N N . ARG A 1 247 ? -1.760 -11.305 18.999 1.00 96.56 247 ARG A N 1
ATOM 2022 C CA . ARG A 1 247 ? -2.085 -11.367 17.566 1.00 96.56 247 ARG A CA 1
ATOM 2023 C C . ARG A 1 247 ? -2.669 -10.053 17.054 1.00 96.56 247 ARG A C 1
ATOM 2025 O O . ARG A 1 247 ? -2.292 -9.616 15.976 1.00 96.56 247 ARG A O 1
ATOM 2032 N N . TRP A 1 248 ? -3.559 -9.419 17.816 1.00 96.31 248 TRP A N 1
ATOM 2033 C CA . TRP A 1 248 ? -4.157 -8.142 17.428 1.00 96.31 248 TRP A CA 1
ATOM 2034 C C . TRP A 1 248 ? -3.107 -7.031 17.297 1.00 96.31 248 TRP A C 1
ATOM 2036 O 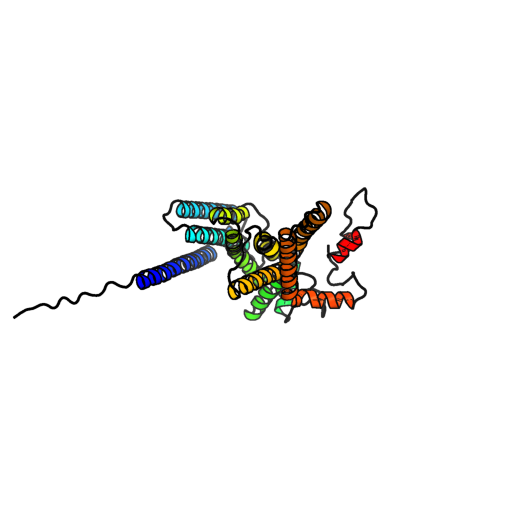O . TRP A 1 248 ? -3.099 -6.334 16.283 1.00 96.31 248 TRP A O 1
ATOM 2046 N N . TRP A 1 249 ? -2.193 -6.921 18.269 1.00 97.56 249 TRP A N 1
ATOM 2047 C CA . TRP A 1 249 ? -1.084 -5.963 18.223 1.00 97.56 249 TRP A CA 1
ATOM 2048 C C . TRP A 1 249 ? -0.127 -6.246 17.070 1.00 97.56 249 TRP A C 1
ATOM 2050 O O . TRP A 1 249 ? 0.181 -5.340 16.307 1.00 97.56 249 TRP A O 1
ATOM 2060 N N . LEU A 1 250 ? 0.301 -7.500 16.907 1.00 97.69 250 LEU A N 1
ATOM 2061 C CA . LEU A 1 250 ? 1.241 -7.883 15.856 1.00 97.69 250 LEU A CA 1
ATOM 2062 C C . LEU A 1 250 ? 0.664 -7.624 14.460 1.00 97.69 250 LEU A C 1
ATOM 2064 O O . LEU A 1 250 ? 1.326 -7.009 13.634 1.00 97.69 250 LEU A O 1
ATOM 2068 N N . VAL A 1 251 ? -0.579 -8.044 14.203 1.00 97.38 251 VAL A N 1
ATOM 2069 C CA . VAL A 1 251 ? -1.240 -7.813 12.908 1.00 97.38 251 VAL A CA 1
ATOM 2070 C C . VAL A 1 251 ? -1.416 -6.318 12.647 1.00 97.38 251 VAL A C 1
ATOM 2072 O O . VAL A 1 251 ? -1.110 -5.859 11.551 1.00 97.38 251 VAL A O 1
ATOM 2075 N N . GLY A 1 252 ? -1.861 -5.551 13.648 1.00 97.94 252 GLY A N 1
ATOM 2076 C CA . GLY A 1 252 ? -2.007 -4.100 13.529 1.00 97.94 252 GLY A CA 1
ATOM 2077 C C . GLY A 1 252 ? -0.686 -3.400 13.231 1.00 97.94 252 GLY A C 1
ATOM 2078 O O . GLY A 1 252 ? -0.608 -2.614 12.291 1.00 97.94 252 GLY A O 1
ATOM 2079 N N . GLY A 1 253 ? 0.365 -3.734 13.980 1.00 98.38 253 GLY A N 1
ATOM 2080 C CA . GLY A 1 253 ? 1.699 -3.173 13.790 1.00 98.38 253 GLY A CA 1
ATOM 2081 C C . GLY A 1 253 ? 2.309 -3.535 12.436 1.00 98.38 253 GLY A C 1
ATOM 2082 O O . GLY A 1 253 ? 2.895 -2.672 11.791 1.00 98.38 253 GLY A O 1
ATOM 2083 N N . LEU A 1 254 ? 2.140 -4.778 11.970 1.00 98.50 254 LEU A N 1
ATOM 2084 C CA . LEU A 1 254 ? 2.639 -5.218 10.662 1.00 98.50 254 LEU A CA 1
ATOM 2085 C C . LEU A 1 254 ? 1.932 -4.501 9.510 1.00 98.50 254 LEU A C 1
ATOM 2087 O O . LEU A 1 254 ? 2.600 -4.029 8.595 1.00 98.50 254 LEU A O 1
ATOM 2091 N N . ILE A 1 255 ? 0.601 -4.374 9.558 1.00 98.38 255 ILE A N 1
ATOM 2092 C CA . ILE A 1 255 ? -0.152 -3.628 8.538 1.00 98.38 255 ILE A CA 1
ATOM 2093 C C . ILE A 1 255 ? 0.281 -2.158 8.536 1.00 98.38 255 ILE A C 1
ATOM 2095 O O . ILE A 1 255 ? 0.549 -1.608 7.471 1.00 98.38 255 ILE A O 1
ATOM 2099 N N . GLY A 1 256 ? 0.430 -1.547 9.715 1.00 98.31 256 GLY A N 1
ATOM 2100 C CA . GLY A 1 256 ? 0.946 -0.185 9.845 1.00 98.31 256 GLY A CA 1
ATOM 2101 C C . GLY A 1 256 ? 2.345 -0.028 9.249 1.00 98.31 256 GLY A C 1
ATOM 2102 O O . GLY A 1 256 ? 2.602 0.917 8.506 1.00 98.31 256 GLY A O 1
ATOM 2103 N N . ALA A 1 257 ? 3.247 -0.971 9.529 1.00 98.44 257 ALA A N 1
ATOM 2104 C CA . ALA A 1 257 ? 4.614 -0.947 9.013 1.00 98.44 257 ALA A CA 1
ATOM 2105 C C . ALA A 1 257 ? 4.665 -1.129 7.492 1.00 98.44 257 ALA A C 1
ATOM 2107 O O . ALA A 1 257 ? 5.513 -0.523 6.836 1.00 98.44 257 ALA A O 1
ATOM 2108 N N . ILE A 1 258 ? 3.757 -1.932 6.928 1.00 98.12 258 ILE A N 1
ATOM 2109 C CA . ILE A 1 258 ? 3.569 -2.055 5.480 1.00 98.12 258 ILE A CA 1
ATOM 2110 C C . ILE A 1 258 ? 3.093 -0.720 4.906 1.00 98.12 258 ILE A C 1
ATOM 2112 O O . ILE A 1 258 ? 3.715 -0.226 3.975 1.00 98.12 258 ILE A O 1
ATOM 2116 N N . ILE A 1 259 ? 2.054 -0.097 5.478 1.00 98.25 259 ILE A N 1
ATOM 2117 C CA . ILE A 1 259 ? 1.540 1.206 5.017 1.00 98.25 259 ILE A CA 1
ATOM 2118 C C . ILE A 1 259 ? 2.651 2.259 5.013 1.00 98.25 259 ILE A C 1
ATOM 2120 O O . ILE A 1 259 ? 2.850 2.923 3.998 1.00 98.25 259 ILE A O 1
ATOM 2124 N N . LEU A 1 260 ? 3.414 2.368 6.106 1.00 97.19 260 LEU A N 1
ATOM 2125 C CA . LEU A 1 260 ? 4.511 3.331 6.230 1.00 97.19 260 LEU A CA 1
ATOM 2126 C C . LEU A 1 260 ? 5.559 3.139 5.123 1.00 97.19 260 LEU A C 1
ATOM 2128 O O . LEU A 1 260 ? 6.013 4.114 4.529 1.00 97.19 260 LEU A O 1
ATOM 2132 N N . GLN A 1 261 ? 5.906 1.889 4.806 1.00 97.12 261 GLN A N 1
ATOM 2133 C CA . GLN A 1 261 ? 6.891 1.573 3.769 1.00 97.12 261 GLN A CA 1
ATOM 2134 C C . GLN A 1 261 ? 6.318 1.531 2.340 1.00 97.12 261 GLN A C 1
ATOM 2136 O O . GLN A 1 261 ? 7.097 1.477 1.387 1.00 97.12 261 GLN A O 1
ATOM 2141 N N . LEU A 1 262 ? 4.994 1.557 2.165 1.00 96.56 262 LEU A N 1
ATOM 2142 C CA . LEU A 1 262 ? 4.341 1.748 0.866 1.00 96.56 262 LEU A CA 1
ATOM 2143 C C . LEU A 1 262 ? 4.213 3.235 0.526 1.00 96.56 262 LEU A C 1
ATOM 2145 O O . LEU A 1 262 ? 4.523 3.636 -0.599 1.00 96.56 262 LEU A O 1
ATOM 2149 N N . TYR A 1 263 ? 3.734 4.030 1.491 1.00 95.06 263 TYR A N 1
ATOM 2150 C CA . TYR A 1 263 ? 3.546 5.473 1.370 1.00 95.06 263 TYR A CA 1
ATOM 2151 C C . TYR A 1 263 ? 3.232 6.121 2.735 1.00 95.06 263 TYR A C 1
ATOM 2153 O O . TYR A 1 263 ? 2.096 6.065 3.215 1.00 95.06 263 TYR A O 1
ATOM 2161 N N . PHE A 1 264 ? 4.215 6.770 3.370 1.00 92.81 264 PHE A N 1
ATOM 2162 C CA . PHE A 1 264 ? 4.037 7.334 4.716 1.00 92.81 264 PHE A CA 1
ATOM 2163 C C . PHE A 1 264 ? 3.168 8.600 4.774 1.00 92.81 264 PHE A C 1
ATOM 2165 O O . PHE A 1 264 ? 2.718 8.945 5.862 1.00 92.81 264 PHE A O 1
ATOM 2172 N N . PHE A 1 265 ? 2.890 9.295 3.661 1.00 90.31 265 PHE A N 1
ATOM 2173 C CA . PHE A 1 265 ? 2.202 10.598 3.719 1.00 90.31 265 PHE A CA 1
ATOM 2174 C C . PHE A 1 265 ? 0.784 10.525 4.304 1.00 90.31 265 PHE A C 1
ATOM 2176 O O . PHE A 1 265 ? 0.331 11.472 4.946 1.00 90.31 265 PHE A O 1
ATOM 2183 N N . TRP A 1 266 ? 0.098 9.386 4.178 1.00 91.44 266 TRP A N 1
ATOM 2184 C CA . TRP A 1 266 ? -1.204 9.186 4.822 1.00 91.44 266 TRP A CA 1
ATOM 2185 C C . TRP A 1 266 ? -1.130 9.290 6.353 1.00 91.44 266 TRP A C 1
ATOM 2187 O O . TRP A 1 266 ? -2.090 9.718 6.995 1.00 91.44 266 TRP A O 1
ATOM 2197 N N . LEU A 1 267 ? 0.030 8.997 6.952 1.00 92.12 267 LEU A N 1
ATOM 2198 C CA . LEU A 1 267 ? 0.251 9.166 8.387 1.00 92.12 267 LEU A CA 1
ATOM 2199 C C . LEU A 1 267 ? 0.263 10.637 8.817 1.00 92.12 267 LEU A C 1
ATOM 2201 O O . LEU A 1 267 ? 0.001 10.881 9.989 1.00 92.12 267 LEU A O 1
ATOM 2205 N N . PHE A 1 268 ? 0.481 11.615 7.926 1.00 90.38 268 PHE A N 1
ATOM 2206 C CA . PHE A 1 268 ? 0.287 13.030 8.279 1.00 90.38 268 PHE A CA 1
ATOM 2207 C C . PHE A 1 268 ? -1.186 13.343 8.504 1.00 90.38 268 PHE A C 1
ATOM 2209 O O . PHE A 1 268 ? -1.521 13.999 9.486 1.00 90.38 268 PHE A O 1
ATOM 2216 N N . VAL A 1 269 ? -2.076 12.810 7.661 1.00 89.81 269 VAL A N 1
ATOM 2217 C CA . VAL A 1 269 ? -3.529 12.924 7.865 1.00 89.81 269 VAL A CA 1
ATOM 2218 C C . VAL A 1 269 ? -3.928 12.245 9.177 1.00 89.81 269 VAL A C 1
ATOM 2220 O O . VAL A 1 269 ? -4.651 12.816 9.986 1.00 89.81 269 VAL A O 1
ATOM 2223 N N . GLY A 1 270 ? -3.396 11.053 9.455 1.00 92.25 270 GLY A N 1
ATOM 2224 C CA . GLY A 1 270 ? -3.580 10.410 10.758 1.00 92.25 270 GLY A CA 1
ATOM 2225 C C . GLY A 1 270 ? -3.048 11.268 11.915 1.00 92.25 270 GLY A C 1
ATOM 2226 O O . GLY A 1 270 ? -3.735 11.487 12.911 1.00 92.25 270 GLY A O 1
ATOM 2227 N N . GLY A 1 271 ? -1.850 11.827 11.765 1.00 92.38 271 GLY A N 1
ATOM 2228 C CA . GLY A 1 271 ? -1.191 12.679 12.749 1.00 92.38 271 GLY A CA 1
ATOM 2229 C C . GLY A 1 271 ? -1.986 13.940 13.080 1.00 92.38 271 GLY A C 1
ATOM 2230 O O . GLY A 1 271 ? -2.118 14.268 14.258 1.00 92.38 271 GLY A O 1
ATOM 2231 N N . THR A 1 272 ? -2.589 14.604 12.088 1.00 90.62 272 THR A N 1
ATOM 2232 C CA . THR A 1 272 ? -3.458 15.766 12.333 1.00 90.62 272 THR A CA 1
ATOM 2233 C C . THR A 1 272 ? -4.717 15.370 13.099 1.00 90.62 272 THR A C 1
ATOM 2235 O O . THR A 1 272 ? -5.083 16.062 14.049 1.00 90.62 272 THR A O 1
ATOM 2238 N N . THR A 1 273 ? -5.338 14.224 12.785 1.00 91.06 273 THR A N 1
ATOM 2239 C CA . THR A 1 273 ? -6.491 13.730 13.563 1.00 91.06 273 THR A CA 1
ATOM 2240 C C . THR A 1 273 ? -6.106 13.396 15.006 1.00 91.06 273 THR A C 1
ATOM 2242 O O . THR A 1 273 ? -6.823 13.764 15.938 1.00 91.06 273 THR A O 1
ATOM 2245 N N . LEU A 1 274 ? -4.945 12.769 15.226 1.00 92.69 274 LEU A N 1
ATOM 2246 C CA . LEU A 1 274 ? -4.432 12.465 16.560 1.00 92.69 274 LEU A CA 1
ATOM 2247 C C . LEU A 1 274 ? -4.110 13.746 17.341 1.00 92.69 274 LEU A C 1
ATOM 2249 O O . LEU A 1 274 ? -4.492 13.862 18.505 1.00 92.69 274 LEU A O 1
ATOM 2253 N N . GLY A 1 275 ? -3.469 14.725 16.699 1.00 92.12 275 GLY A N 1
ATOM 2254 C CA . GLY A 1 275 ? -3.174 16.035 17.275 1.00 92.12 275 GLY A CA 1
ATOM 2255 C C . GLY A 1 275 ? -4.440 16.791 17.675 1.00 92.12 275 GLY A C 1
ATOM 2256 O O . GLY A 1 275 ? -4.540 17.254 18.810 1.00 92.12 275 GLY A O 1
ATOM 2257 N N . ALA A 1 276 ? -5.451 16.828 16.801 1.00 89.88 276 ALA A N 1
ATOM 2258 C CA . ALA A 1 276 ? -6.754 17.421 17.103 1.00 89.88 276 ALA A CA 1
ATOM 2259 C C . ALA A 1 276 ? -7.435 16.728 18.296 1.00 89.88 276 ALA A C 1
ATOM 2261 O O . ALA A 1 276 ? -7.969 17.395 19.182 1.00 89.88 276 ALA A O 1
ATOM 2262 N N . ARG A 1 277 ? -7.359 15.392 18.378 1.00 87.56 277 ARG A N 1
ATOM 2263 C CA . ARG A 1 277 ? -7.883 14.619 19.517 1.00 87.56 277 ARG A CA 1
ATOM 2264 C C . ARG A 1 277 ? -7.147 14.928 20.821 1.00 87.56 277 ARG A C 1
ATOM 2266 O O . ARG A 1 277 ? -7.798 15.066 21.856 1.00 87.56 277 ARG A O 1
ATOM 2273 N N . ILE A 1 278 ? -5.819 15.044 20.788 1.00 90.38 278 ILE A N 1
ATOM 2274 C CA . ILE A 1 278 ? -5.010 15.431 21.954 1.00 90.38 278 ILE A CA 1
ATOM 2275 C C . ILE A 1 278 ? -5.366 16.856 22.390 1.00 90.38 278 ILE A C 1
ATOM 2277 O O . ILE A 1 278 ? -5.626 17.077 23.571 1.00 90.38 278 ILE A O 1
ATOM 2281 N N . GLY A 1 279 ? -5.445 17.802 21.450 1.00 90.06 279 GLY A N 1
ATOM 2282 C CA . GLY A 1 279 ? -5.839 19.186 21.719 1.00 90.06 279 GLY A CA 1
ATOM 2283 C C . GLY A 1 279 ? -7.224 19.272 22.359 1.00 90.06 279 GLY A C 1
ATOM 2284 O O . GLY A 1 279 ? -7.379 19.872 23.420 1.00 90.06 279 GLY A O 1
ATOM 2285 N N . TRP A 1 280 ? -8.210 18.571 21.794 1.00 87.62 280 TRP A N 1
ATOM 2286 C CA . TRP A 1 280 ? -9.555 18.476 22.364 1.00 87.62 280 TRP A CA 1
ATOM 2287 C C . TRP A 1 280 ? -9.551 17.894 23.784 1.00 87.62 280 TRP A C 1
ATOM 2289 O O . TRP A 1 280 ? -10.206 18.423 24.684 1.00 87.62 280 TRP A O 1
ATOM 2299 N N . TRP A 1 281 ? -8.780 16.827 24.016 1.00 86.81 281 TRP A N 1
ATOM 2300 C CA . TRP A 1 281 ? -8.637 16.210 25.336 1.00 86.81 281 TRP A CA 1
ATOM 2301 C C . TRP A 1 281 ? -8.043 17.178 26.375 1.00 86.81 281 TRP A C 1
ATOM 2303 O O . TRP A 1 281 ? -8.532 17.235 27.508 1.00 86.81 281 TRP A O 1
ATOM 2313 N N . LEU A 1 282 ? -7.041 17.973 25.984 1.00 88.94 282 LEU A N 1
ATOM 2314 C CA . LEU A 1 282 ? -6.428 18.999 26.832 1.00 88.94 282 LEU A CA 1
ATOM 2315 C C . LEU A 1 282 ? -7.398 20.156 27.130 1.00 88.94 282 LEU A C 1
ATOM 2317 O O . LEU A 1 282 ? -7.532 20.551 28.291 1.00 88.94 282 LEU A O 1
ATOM 2321 N N . CYS A 1 283 ? -8.108 20.665 26.117 1.00 89.12 283 CYS A N 1
ATOM 2322 C CA . CYS A 1 283 ? -9.017 21.808 26.243 1.00 89.12 283 CYS A CA 1
ATOM 2323 C C . CYS A 1 283 ? -10.281 21.482 27.049 1.00 89.12 283 CYS A C 1
ATOM 2325 O O . CYS A 1 283 ? -10.673 22.246 27.929 1.00 89.12 283 CYS A O 1
ATOM 2327 N N . CYS A 1 284 ? -10.917 20.337 26.796 1.00 84.31 284 CYS A N 1
ATOM 2328 C CA . CYS A 1 284 ? -12.205 20.009 27.410 1.00 84.31 284 CYS A CA 1
ATOM 2329 C C . CYS A 1 284 ? -12.098 19.434 28.832 1.00 84.31 284 CYS A C 1
ATOM 2331 O O . CYS A 1 284 ? -13.119 19.048 29.400 1.00 84.31 284 CYS A O 1
ATOM 2333 N N . ARG A 1 285 ? -10.886 19.322 29.407 1.00 70.94 285 ARG A N 1
ATOM 2334 C CA . ARG A 1 285 ? -10.606 18.747 30.744 1.00 70.94 285 ARG A CA 1
ATOM 2335 C C . ARG A 1 285 ? -11.295 17.399 31.022 1.00 70.94 285 ARG A C 1
ATOM 2337 O O . ARG A 1 285 ? -11.446 17.006 32.181 1.00 70.94 285 ARG A O 1
ATOM 2344 N N . ARG A 1 286 ? -11.667 16.637 29.986 1.00 65.19 286 ARG A N 1
ATOM 2345 C CA . ARG A 1 286 ? -12.220 15.284 30.132 1.00 65.19 286 ARG A CA 1
ATOM 2346 C C . ARG A 1 286 ? -11.084 14.322 30.474 1.00 65.19 286 ARG A C 1
ATOM 2348 O O . ARG A 1 286 ? -10.522 13.644 29.623 1.00 65.19 286 ARG A O 1
ATOM 2355 N N . ARG A 1 287 ? -10.716 14.286 31.757 1.00 69.44 287 ARG A N 1
ATOM 2356 C CA . ARG A 1 287 ? -9.729 13.353 32.325 1.00 69.44 287 ARG A CA 1
ATOM 2357 C C . ARG A 1 287 ? -10.350 11.986 32.620 1.00 69.44 287 ARG A C 1
ATOM 2359 O O . ARG A 1 287 ? -10.052 11.373 33.642 1.00 69.44 287 ARG A O 1
ATOM 2366 N N . ASP A 1 288 ? -11.230 11.503 31.750 1.00 81.81 288 ASP A N 1
ATOM 2367 C CA . ASP A 1 288 ? -11.781 10.170 31.918 1.00 81.81 288 ASP A CA 1
ATOM 2368 C C . ASP A 1 288 ? -10.710 9.119 31.582 1.00 81.81 288 ASP A C 1
ATOM 2370 O O . ASP A 1 288 ? -9.914 9.244 30.643 1.00 81.81 288 ASP A O 1
ATOM 2374 N N . ARG A 1 289 ? -10.660 8.064 32.400 1.00 83.50 289 ARG A N 1
ATOM 2375 C CA . ARG A 1 289 ? -9.678 6.977 32.272 1.00 83.50 289 ARG A CA 1
ATOM 2376 C C . ARG A 1 289 ? -9.753 6.299 30.900 1.00 83.50 289 ARG A C 1
ATOM 2378 O O . ARG A 1 289 ? -8.726 5.843 30.399 1.00 83.50 289 ARG A O 1
ATOM 2385 N N . VAL A 1 290 ? -10.942 6.264 30.298 1.00 84.38 290 VAL A N 1
ATOM 2386 C CA . VAL A 1 290 ? -11.202 5.627 29.003 1.00 84.38 290 VAL A CA 1
ATOM 2387 C C . VAL A 1 290 ? -10.526 6.403 27.872 1.00 84.38 290 VAL A C 1
ATOM 2389 O O . VAL A 1 290 ? -9.787 5.798 27.095 1.00 84.38 290 VAL A O 1
ATOM 2392 N N . SER A 1 291 ? -10.676 7.729 27.808 1.00 84.44 291 SER A N 1
ATOM 2393 C CA . SER A 1 291 ? -9.985 8.565 26.813 1.00 84.44 291 SER A CA 1
ATOM 2394 C C . SER A 1 291 ? -8.465 8.440 26.900 1.00 84.44 291 SER A C 1
ATOM 2396 O O . SER A 1 291 ? -7.803 8.267 25.875 1.00 84.44 291 SER A O 1
ATOM 2398 N N . ARG A 1 292 ? -7.900 8.435 28.118 1.00 86.56 292 ARG A N 1
ATOM 2399 C CA . ARG A 1 292 ? -6.453 8.238 28.318 1.00 86.56 292 ARG A CA 1
ATOM 2400 C C . ARG A 1 292 ? -5.985 6.868 27.824 1.00 86.56 292 ARG A C 1
ATOM 2402 O O . ARG A 1 292 ? -4.939 6.775 27.188 1.00 86.56 292 ARG A O 1
ATOM 2409 N N . GLN A 1 293 ? -6.739 5.807 28.113 1.00 88.44 293 GLN A N 1
ATOM 2410 C CA . GLN A 1 293 ? -6.419 4.456 27.642 1.00 88.44 293 GLN A CA 1
ATOM 2411 C C . GLN A 1 293 ? -6.462 4.358 26.116 1.00 88.44 293 GLN A C 1
ATOM 2413 O O . GLN A 1 293 ? -5.561 3.761 25.532 1.00 88.44 293 GLN A O 1
ATOM 2418 N N . ARG A 1 294 ? -7.455 4.982 25.470 1.00 88.88 294 ARG A N 1
ATOM 2419 C CA . ARG A 1 294 ? -7.554 5.029 24.003 1.00 88.88 294 ARG A CA 1
ATOM 2420 C C . ARG A 1 294 ? -6.371 5.761 23.382 1.00 88.88 294 ARG A C 1
ATOM 2422 O O . ARG A 1 294 ? -5.771 5.238 22.453 1.00 88.88 294 ARG A O 1
ATOM 2429 N N . LEU A 1 295 ? -5.994 6.919 23.925 1.00 90.56 295 LEU A N 1
ATOM 2430 C CA . LEU A 1 295 ? -4.827 7.659 23.444 1.00 90.56 295 LEU A CA 1
ATOM 2431 C C . LEU A 1 295 ? -3.541 6.834 23.588 1.00 90.56 295 LEU A C 1
ATOM 2433 O O . LEU A 1 295 ? -2.756 6.744 22.649 1.00 90.56 295 LEU A O 1
ATOM 2437 N N . MET A 1 296 ? -3.351 6.188 24.741 1.00 91.88 296 MET A N 1
ATOM 2438 C CA . MET A 1 296 ? -2.199 5.314 24.966 1.00 91.88 296 MET A CA 1
ATOM 2439 C C . MET A 1 296 ? -2.181 4.140 23.980 1.00 91.88 296 MET A C 1
ATOM 2441 O O . MET A 1 296 ? -1.127 3.796 23.461 1.00 91.88 296 MET A O 1
ATOM 2445 N N . GLN A 1 297 ? -3.339 3.544 23.682 1.00 93.88 297 GLN A N 1
ATOM 2446 C CA . GLN A 1 297 ? -3.456 2.484 22.682 1.00 93.88 297 GLN A CA 1
ATOM 2447 C C . GLN A 1 297 ? -3.034 2.971 21.289 1.00 93.88 297 GLN A C 1
ATOM 2449 O O . GLN A 1 297 ? -2.247 2.284 20.638 1.00 93.88 297 GLN A O 1
ATOM 2454 N N . SER A 1 298 ? -3.494 4.153 20.863 1.00 95.44 298 SER A N 1
ATOM 2455 C CA . SER A 1 298 ? -3.083 4.765 19.594 1.00 95.44 298 SER A CA 1
ATOM 2456 C C . SER A 1 298 ? -1.566 4.964 19.546 1.00 95.44 298 SER A C 1
ATOM 2458 O O . SER A 1 298 ? -0.915 4.514 18.608 1.00 95.44 298 SER A O 1
ATOM 2460 N N . VAL A 1 299 ? -0.985 5.555 20.597 1.00 95.50 299 VAL A N 1
ATOM 2461 C CA . VAL A 1 299 ? 0.465 5.794 20.696 1.00 95.50 299 VAL A CA 1
ATOM 2462 C C . VAL A 1 299 ? 1.253 4.486 20.650 1.00 95.50 299 VAL A C 1
ATOM 2464 O O . VAL A 1 299 ? 2.214 4.385 19.895 1.00 95.50 299 VAL A O 1
ATOM 2467 N N . LEU A 1 300 ? 0.840 3.461 21.400 1.00 96.94 300 LEU A N 1
ATOM 2468 C CA . LEU A 1 300 ? 1.511 2.158 21.399 1.00 96.94 300 LEU A CA 1
ATOM 2469 C C . LEU A 1 300 ? 1.428 1.464 20.032 1.00 96.94 300 LEU A C 1
ATOM 2471 O O . LEU A 1 300 ? 2.390 0.820 19.619 1.00 96.94 300 LEU A O 1
ATOM 2475 N N . MET A 1 301 ? 0.310 1.605 19.312 1.00 97.94 301 MET A N 1
ATOM 2476 C CA . MET A 1 301 ? 0.140 1.001 17.984 1.00 97.94 301 MET A CA 1
ATOM 2477 C C . MET A 1 301 ? 1.048 1.677 16.956 1.00 97.94 301 MET A C 1
ATOM 2479 O O . MET A 1 301 ? 1.689 1.006 16.144 1.00 97.94 301 MET A O 1
ATOM 2483 N N . LEU A 1 302 ? 1.140 3.006 17.024 1.00 97.94 302 LEU A N 1
ATOM 2484 C CA . LEU A 1 302 ? 2.032 3.792 16.178 1.00 97.94 302 LEU A CA 1
ATOM 2485 C C . LEU A 1 302 ? 3.505 3.543 16.524 1.00 97.94 302 LEU A C 1
ATOM 2487 O O . LEU A 1 302 ? 4.317 3.398 15.618 1.00 97.94 302 LEU A O 1
ATOM 2491 N N . ALA A 1 303 ? 3.847 3.395 17.806 1.00 97.88 303 ALA A N 1
ATOM 2492 C CA . ALA A 1 303 ? 5.196 3.028 18.232 1.00 97.88 303 ALA A CA 1
ATOM 2493 C C . ALA A 1 303 ? 5.597 1.639 17.715 1.00 97.88 303 ALA A C 1
ATOM 2495 O O . ALA A 1 303 ? 6.700 1.467 17.202 1.00 97.88 303 ALA A O 1
ATOM 2496 N N . LEU A 1 304 ? 4.692 0.657 17.782 1.00 98.44 304 LEU A N 1
ATOM 2497 C CA . LEU A 1 304 ? 4.927 -0.673 17.217 1.00 98.44 304 LEU A CA 1
ATOM 2498 C C . LEU A 1 304 ? 5.081 -0.625 15.689 1.00 98.44 304 LEU A C 1
ATOM 2500 O O . LEU A 1 304 ? 5.958 -1.282 15.138 1.00 98.44 304 LEU A O 1
ATOM 2504 N N . THR A 1 305 ? 4.263 0.180 15.010 1.00 98.50 305 THR A N 1
ATOM 2505 C CA . THR A 1 305 ? 4.358 0.428 13.562 1.00 98.50 305 THR A CA 1
ATOM 2506 C C . THR A 1 305 ? 5.710 1.037 13.180 1.00 98.50 305 THR A C 1
ATOM 2508 O O . THR A 1 305 ? 6.365 0.565 12.248 1.00 98.50 305 THR A O 1
ATOM 2511 N N . ALA A 1 306 ? 6.162 2.050 13.922 1.00 97.69 306 ALA A N 1
ATOM 2512 C CA . ALA A 1 306 ? 7.468 2.672 13.735 1.00 97.69 306 ALA A CA 1
ATOM 2513 C C . ALA A 1 306 ? 8.603 1.670 13.995 1.00 97.69 306 ALA A C 1
ATOM 2515 O O . ALA A 1 306 ? 9.525 1.565 13.193 1.00 97.69 306 ALA A O 1
ATOM 2516 N N . LEU A 1 307 ? 8.510 0.868 15.058 1.00 98.19 307 LEU A N 1
ATOM 2517 C CA . LEU A 1 307 ? 9.508 -0.153 15.376 1.00 98.19 307 LEU A CA 1
ATOM 2518 C C . LEU A 1 307 ? 9.624 -1.211 14.269 1.00 98.19 307 LEU A C 1
ATOM 2520 O O . LEU A 1 307 ? 10.724 -1.537 13.837 1.00 98.19 307 LEU A O 1
ATOM 2524 N N . LEU A 1 308 ? 8.498 -1.728 13.776 1.00 98.31 308 LEU A N 1
ATOM 2525 C CA . LEU A 1 308 ? 8.481 -2.757 12.730 1.00 98.31 308 LEU A CA 1
ATOM 2526 C C . LEU A 1 308 ? 8.912 -2.229 11.352 1.00 98.31 308 LEU A C 1
ATOM 2528 O O . LEU A 1 308 ? 9.325 -3.009 10.500 1.00 98.31 308 LEU A O 1
ATOM 2532 N N . SER A 1 309 ? 8.846 -0.915 11.135 1.00 97.69 309 SER A N 1
ATOM 2533 C CA . SER A 1 309 ? 9.350 -0.248 9.928 1.00 97.69 309 SER A CA 1
ATOM 2534 C C . SER A 1 309 ? 10.744 0.367 10.103 1.00 97.69 309 SER A C 1
ATOM 2536 O O . SER A 1 309 ? 11.250 1.003 9.177 1.00 97.69 309 SER A O 1
ATOM 2538 N N . ALA A 1 310 ? 11.400 0.139 11.247 1.00 97.31 310 ALA A N 1
ATOM 2539 C CA . ALA A 1 310 ? 12.743 0.635 11.546 1.00 97.31 310 ALA A CA 1
ATOM 2540 C C . ALA A 1 310 ? 13.793 0.349 10.459 1.00 97.31 310 ALA A C 1
ATOM 2542 O O . ALA A 1 310 ? 14.566 1.263 10.171 1.00 97.31 310 ALA A O 1
ATOM 2543 N N . PRO A 1 311 ? 13.812 -0.825 9.787 1.00 95.56 311 PRO A N 1
ATOM 2544 C CA . PRO A 1 311 ? 14.774 -1.078 8.712 1.00 95.56 311 PRO A CA 1
ATOM 2545 C C . PRO A 1 311 ? 14.746 -0.044 7.577 1.00 95.56 311 PRO A C 1
ATOM 2547 O O . PRO A 1 311 ? 15.746 0.123 6.888 1.00 95.56 311 PRO A O 1
ATOM 2550 N N . PHE A 1 312 ? 13.620 0.647 7.382 1.00 94.56 312 PHE A N 1
ATOM 2551 C CA . PHE A 1 312 ? 13.485 1.724 6.406 1.00 94.56 312 PHE A CA 1
ATOM 2552 C C . PHE A 1 312 ? 13.947 3.077 6.962 1.00 94.56 312 PHE A C 1
ATOM 2554 O O . PHE A 1 312 ? 14.851 3.689 6.400 1.00 94.56 312 PHE A O 1
ATOM 2561 N N . TRP A 1 313 ? 13.346 3.560 8.051 1.00 93.38 313 TRP A N 1
ATOM 2562 C CA . TRP A 1 313 ? 13.539 4.958 8.456 1.00 93.38 313 TRP A CA 1
ATOM 2563 C C . TRP A 1 313 ? 14.763 5.183 9.352 1.00 93.38 313 TRP A C 1
ATOM 2565 O O . TRP A 1 313 ? 15.302 6.287 9.369 1.00 93.38 313 TRP A O 1
ATOM 2575 N N . VAL A 1 314 ? 15.238 4.167 10.084 1.00 95.38 314 VAL A N 1
ATOM 2576 C CA . VAL A 1 314 ? 16.383 4.319 11.001 1.00 95.38 314 VAL A CA 1
ATOM 2577 C C . VAL A 1 314 ? 17.686 4.632 10.254 1.00 95.38 314 VAL A C 1
ATOM 2579 O O . VAL A 1 314 ? 18.356 5.587 10.649 1.00 95.38 314 VAL A O 1
ATOM 2582 N N . PRO A 1 315 ? 18.057 3.924 9.163 1.00 93.06 315 PRO A N 1
ATOM 2583 C CA . PRO A 1 315 ? 19.243 4.282 8.381 1.00 93.06 315 PRO A CA 1
ATOM 2584 C C . PRO A 1 315 ? 19.176 5.710 7.834 1.00 93.06 315 PRO A C 1
ATOM 2586 O O . PRO A 1 315 ? 20.169 6.435 7.868 1.00 93.06 315 PRO A O 1
ATOM 2589 N N . TYR A 1 316 ? 17.993 6.131 7.378 1.00 88.69 316 TYR A N 1
ATOM 2590 C CA . TYR A 1 316 ? 17.764 7.496 6.918 1.00 88.69 316 TYR A CA 1
ATOM 2591 C C . TYR A 1 316 ? 17.953 8.519 8.044 1.00 88.69 316 TYR A C 1
ATOM 2593 O O . TYR A 1 316 ? 18.674 9.495 7.852 1.00 88.69 316 TYR A O 1
ATOM 2601 N N . LEU A 1 317 ? 17.399 8.268 9.236 1.00 89.19 317 LEU A N 1
ATOM 2602 C CA . LEU A 1 317 ? 17.589 9.148 10.390 1.00 89.19 317 LEU A CA 1
ATOM 2603 C C . LEU A 1 317 ? 19.071 9.270 10.771 1.00 89.19 317 LEU A C 1
ATOM 2605 O O . LEU A 1 317 ? 19.550 10.379 10.991 1.00 89.19 317 LEU A O 1
ATOM 2609 N N . PHE A 1 318 ? 19.816 8.162 10.804 1.00 89.88 318 PHE A N 1
ATOM 2610 C CA . PHE A 1 318 ? 21.257 8.206 11.068 1.00 89.88 318 PHE A CA 1
ATOM 2611 C C . PHE A 1 318 ? 22.020 8.995 10.002 1.00 89.88 318 PHE A C 1
ATOM 2613 O O . PHE A 1 318 ? 22.877 9.805 10.347 1.00 89.88 318 PHE A O 1
ATOM 2620 N N . SER A 1 319 ? 21.686 8.812 8.721 1.00 86.00 319 SER A N 1
ATOM 2621 C CA . SER A 1 319 ? 22.272 9.607 7.638 1.00 86.00 319 SER A CA 1
ATOM 2622 C C . SER A 1 319 ? 21.966 11.095 7.810 1.00 86.00 319 SER A C 1
ATOM 2624 O O . SER A 1 319 ? 22.867 11.913 7.659 1.00 86.00 319 SER A O 1
ATOM 2626 N N . MET A 1 320 ? 20.728 11.455 8.150 1.00 83.75 320 MET A N 1
ATOM 2627 C CA . MET A 1 320 ? 20.318 12.844 8.352 1.00 83.75 320 MET A CA 1
ATOM 2628 C C . MET A 1 320 ? 21.048 13.491 9.536 1.00 83.75 320 MET A C 1
ATOM 2630 O O . MET A 1 320 ? 21.499 14.623 9.412 1.00 83.75 320 MET A O 1
ATOM 2634 N N . LEU A 1 321 ? 21.201 12.771 10.654 1.00 84.62 321 LEU A N 1
ATOM 2635 C CA . LEU A 1 321 ? 21.916 13.252 11.843 1.00 84.62 321 LEU A CA 1
ATOM 2636 C C . LEU A 1 321 ? 23.438 13.337 11.639 1.00 84.62 321 LEU A C 1
ATOM 2638 O O . LEU A 1 321 ? 24.088 14.153 12.286 1.00 84.62 321 LEU A O 1
ATOM 2642 N N . GLY A 1 322 ? 24.007 12.484 10.780 1.00 81.62 322 GLY A N 1
ATOM 2643 C CA . GLY A 1 322 ? 25.441 12.464 10.472 1.00 81.62 322 GLY A CA 1
ATOM 2644 C C . GLY A 1 322 ? 25.870 13.460 9.388 1.00 81.62 322 GLY A C 1
ATOM 2645 O O . GLY A 1 322 ? 27.017 13.898 9.376 1.00 81.62 322 GLY A O 1
ATOM 2646 N N . THR A 1 323 ? 24.966 13.825 8.477 1.00 72.19 323 THR A N 1
ATOM 2647 C CA . THR A 1 323 ? 25.162 14.933 7.521 1.00 72.19 323 THR A CA 1
ATOM 2648 C C . THR A 1 323 ? 24.710 16.258 8.146 1.00 72.19 323 THR A C 1
ATOM 2650 O O . THR A 1 323 ? 24.070 16.247 9.190 1.00 72.19 323 THR A O 1
ATOM 2653 N N . THR A 1 324 ? 25.045 17.416 7.565 1.00 59.97 324 THR A N 1
ATOM 2654 C CA . THR A 1 324 ? 24.771 18.771 8.107 1.00 59.97 324 THR A CA 1
ATOM 2655 C C . THR A 1 324 ? 23.275 19.157 8.203 1.00 59.97 324 THR A C 1
ATOM 2657 O O . THR A 1 324 ? 22.913 20.312 7.988 1.00 59.97 324 THR A O 1
ATOM 2660 N N . GLY A 1 325 ? 22.379 18.223 8.528 1.00 60.06 325 GLY A N 1
ATOM 2661 C CA . GLY A 1 325 ? 20.975 18.468 8.841 1.00 60.06 325 GLY A CA 1
ATOM 2662 C C . GLY A 1 325 ? 20.013 18.288 7.663 1.00 60.06 325 GLY A C 1
ATOM 2663 O O . GLY A 1 325 ? 20.150 17.382 6.846 1.00 60.06 325 GLY A O 1
ATOM 2664 N N . ALA A 1 326 ? 18.991 19.148 7.609 1.00 56.00 326 ALA A N 1
ATOM 2665 C CA . ALA A 1 326 ? 17.758 19.002 6.822 1.00 56.00 326 ALA A CA 1
ATOM 2666 C C . ALA A 1 326 ? 17.892 19.152 5.288 1.00 56.00 326 ALA A C 1
ATOM 2668 O O . ALA A 1 326 ? 16.881 19.292 4.603 1.00 56.00 326 ALA A O 1
ATOM 2669 N N . GLN A 1 327 ? 19.106 19.090 4.732 1.00 61.53 327 GLN A N 1
ATOM 2670 C CA . GLN A 1 327 ? 19.340 19.057 3.280 1.00 61.53 327 GLN A CA 1
ATOM 2671 C C . GLN A 1 327 ? 19.982 17.739 2.806 1.00 61.53 327 GLN A C 1
ATOM 2673 O O . GLN A 1 327 ? 21.007 17.767 2.119 1.00 61.53 327 GLN A O 1
ATOM 2678 N N . PRO A 1 328 ? 19.421 16.563 3.149 1.00 66.44 328 PRO A N 1
ATOM 2679 C CA . PRO A 1 328 ? 19.915 15.317 2.590 1.00 66.44 328 PRO A CA 1
ATOM 2680 C C . PRO A 1 328 ? 19.707 15.329 1.070 1.00 66.44 328 PRO A C 1
ATOM 2682 O O . PRO A 1 328 ? 18.618 15.642 0.581 1.00 66.44 328 PRO A O 1
ATOM 2685 N N . LEU A 1 329 ? 20.739 14.955 0.307 1.00 75.19 329 LEU A N 1
ATOM 2686 C CA . LEU A 1 329 ? 20.678 14.836 -1.159 1.00 75.19 329 LEU A CA 1
ATOM 2687 C C . LEU A 1 329 ? 19.526 13.928 -1.624 1.00 75.19 329 LEU A C 1
ATOM 2689 O O . LEU A 1 329 ? 18.963 14.122 -2.704 1.00 75.19 329 LEU A O 1
ATOM 2693 N N . GLN A 1 330 ? 19.144 12.970 -0.779 1.00 72.88 330 GLN A N 1
ATOM 2694 C CA . GLN A 1 330 ? 18.029 12.047 -0.975 1.00 72.88 330 GLN A CA 1
ATOM 2695 C C . GLN A 1 330 ? 16.664 12.759 -1.051 1.00 72.88 330 GLN A C 1
ATOM 2697 O O . GLN A 1 330 ? 15.751 12.264 -1.709 1.00 72.88 330 GLN A O 1
ATOM 2702 N N . ASN A 1 331 ? 16.532 13.944 -0.438 1.00 71.06 331 ASN A N 1
ATOM 2703 C CA . ASN A 1 331 ? 15.314 14.757 -0.415 1.00 71.06 331 ASN A CA 1
ATOM 2704 C C . ASN A 1 331 ? 15.363 15.961 -1.381 1.00 71.06 331 ASN A C 1
ATOM 2706 O O . ASN A 1 331 ? 14.639 16.940 -1.224 1.00 71.06 331 ASN A O 1
ATOM 2710 N N . ARG A 1 332 ? 16.201 15.918 -2.427 1.00 72.81 332 ARG A N 1
ATOM 2711 C CA . ARG A 1 332 ? 16.357 17.036 -3.389 1.00 72.81 332 ARG A CA 1
ATOM 2712 C C . ARG A 1 332 ? 15.070 17.475 -4.103 1.00 72.81 332 ARG A C 1
ATOM 2714 O O . ARG A 1 332 ? 15.047 18.525 -4.739 1.00 72.81 332 ARG A O 1
ATOM 2721 N N . PHE A 1 333 ? 14.032 16.640 -4.073 1.00 66.94 333 PHE A N 1
ATOM 2722 C CA . PHE A 1 333 ? 12.741 16.919 -4.700 1.00 66.94 333 PHE A CA 1
ATOM 2723 C C . PHE A 1 333 ? 11.861 17.847 -3.854 1.00 66.94 333 PHE A C 1
ATOM 2725 O O . PHE A 1 333 ? 10.982 18.504 -4.409 1.00 66.94 333 PHE A O 1
ATOM 2732 N N . PHE A 1 334 ? 12.150 17.960 -2.556 1.00 64.50 334 PHE A N 1
ATOM 2733 C CA . PHE A 1 334 ? 11.484 18.853 -1.614 1.00 64.50 334 PHE A CA 1
ATOM 2734 C C . PHE A 1 334 ? 12.484 19.931 -1.177 1.00 64.50 334 PHE A C 1
ATOM 2736 O O . PHE A 1 334 ? 13.144 19.843 -0.146 1.00 64.50 334 PHE A O 1
ATOM 2743 N N . GLY A 1 335 ? 12.671 20.924 -2.047 1.00 61.84 335 GLY A N 1
ATOM 2744 C CA . GLY A 1 335 ? 13.487 22.104 -1.758 1.00 61.84 335 GLY A CA 1
ATOM 2745 C C . GLY A 1 335 ? 12.631 23.269 -1.272 1.00 61.84 335 GLY A C 1
ATOM 2746 O O . GLY A 1 335 ? 11.435 23.316 -1.551 1.00 61.84 335 GLY A O 1
ATOM 2747 N N . ALA A 1 336 ? 13.251 24.263 -0.633 1.00 63.16 336 ALA A N 1
ATOM 2748 C CA . ALA A 1 336 ? 12.556 25.459 -0.145 1.00 63.16 336 ALA A CA 1
ATOM 2749 C C . ALA A 1 336 ? 11.719 26.173 -1.225 1.00 63.16 336 ALA A C 1
ATOM 2751 O O . ALA A 1 336 ? 10.645 26.700 -0.953 1.00 63.16 336 ALA A O 1
ATOM 2752 N N . SER A 1 337 ? 12.152 26.102 -2.487 1.00 62.72 337 SER A N 1
ATOM 2753 C CA . SER A 1 337 ? 11.432 26.652 -3.640 1.00 62.72 337 SER A CA 1
ATOM 2754 C C . SER A 1 337 ? 10.138 25.913 -4.012 1.00 62.72 337 SER A C 1
ATOM 2756 O O . SER A 1 337 ? 9.370 26.411 -4.832 1.00 62.72 337 SER A O 1
ATOM 2758 N N . LYS A 1 338 ? 9.885 24.728 -3.442 1.00 59.59 338 LYS A N 1
ATOM 2759 C CA . LYS A 1 338 ? 8.662 23.929 -3.636 1.00 59.59 338 LYS A CA 1
ATOM 2760 C C . LYS A 1 338 ? 7.649 24.096 -2.499 1.00 59.59 338 LYS A C 1
ATOM 2762 O O . LYS A 1 338 ? 6.535 23.599 -2.627 1.00 59.59 338 LYS A O 1
ATOM 2767 N N . ILE A 1 339 ? 8.017 24.835 -1.447 1.00 54.56 339 ILE A N 1
ATOM 2768 C CA . ILE A 1 339 ? 7.208 25.107 -0.252 1.00 54.56 339 ILE A CA 1
ATOM 2769 C C . ILE A 1 339 ? 6.780 26.593 -0.129 1.00 54.56 339 ILE A C 1
ATOM 2771 O O . ILE A 1 339 ? 6.488 27.039 0.980 1.00 54.56 339 ILE A O 1
ATOM 2775 N N . PRO A 1 340 ? 6.671 27.433 -1.184 1.00 52.28 340 PRO A N 1
ATOM 2776 C CA . PRO A 1 340 ? 5.868 28.630 -1.015 1.00 52.28 340 PRO A CA 1
ATOM 2777 C C . PRO A 1 340 ? 4.409 28.166 -0.950 1.00 52.28 340 PRO A C 1
ATOM 2779 O O . PRO A 1 340 ? 3.756 28.011 -1.977 1.00 52.28 340 PRO A O 1
ATOM 2782 N N . LEU A 1 341 ? 3.888 27.908 0.255 1.00 46.44 341 LEU A N 1
ATOM 2783 C CA . LEU A 1 341 ? 2.458 28.086 0.481 1.00 46.44 341 LEU A CA 1
ATOM 2784 C C . LEU A 1 341 ? 2.257 29.602 0.417 1.00 46.44 341 LEU A C 1
ATOM 2786 O O . LEU A 1 341 ? 2.770 30.290 1.304 1.00 46.44 341 LEU A O 1
ATOM 2790 N N . PRO A 1 342 ? 1.572 30.158 -0.599 1.00 49.78 342 PRO A N 1
ATOM 2791 C CA . PRO A 1 342 ? 1.249 31.575 -0.627 1.00 49.78 342 PRO A CA 1
ATOM 2792 C C . PRO A 1 342 ? 0.155 31.835 0.415 1.00 49.78 342 PRO A C 1
ATOM 2794 O O . PRO A 1 342 ? -1.010 32.066 0.103 1.00 49.78 342 PRO A O 1
ATOM 2797 N N . LEU A 1 343 ? 0.514 31.735 1.692 1.00 48.44 343 LEU A N 1
ATOM 2798 C CA . LEU A 1 343 ? -0.296 32.218 2.789 1.00 48.44 343 LEU A CA 1
ATOM 2799 C C . LEU A 1 343 ? -0.010 33.710 2.861 1.00 48.44 343 LEU A C 1
ATOM 2801 O O . LEU A 1 343 ? 0.902 34.132 3.562 1.00 48.44 343 LEU A O 1
ATOM 2805 N N . TYR A 1 344 ? -0.786 34.497 2.115 1.00 45.47 344 TYR A N 1
ATOM 2806 C CA . TYR A 1 344 ? -0.683 35.960 1.994 1.00 45.47 344 TYR A CA 1
ATOM 2807 C C . TYR A 1 344 ? -0.678 36.741 3.335 1.00 45.47 344 TYR A C 1
ATOM 2809 O O . TYR A 1 344 ? -0.603 37.963 3.319 1.00 45.47 344 TYR A O 1
ATOM 2817 N N . PHE A 1 345 ? -0.751 36.065 4.489 1.00 45.88 345 PHE A N 1
ATOM 2818 C CA . PHE A 1 345 ? -0.938 36.655 5.816 1.00 45.88 345 PHE A CA 1
ATOM 2819 C C . PHE A 1 345 ? -0.018 36.106 6.921 1.00 45.88 345 PHE A C 1
ATOM 2821 O O . PHE A 1 345 ? -0.139 36.553 8.058 1.00 45.88 345 PHE A O 1
ATOM 2828 N N . PHE A 1 346 ? 0.879 35.152 6.641 1.00 44.16 346 PHE A N 1
ATOM 2829 C CA . PHE A 1 346 ? 1.760 34.584 7.671 1.00 44.16 346 PHE A CA 1
ATOM 2830 C C . PHE A 1 346 ? 3.219 34.632 7.224 1.00 44.16 346 PHE A C 1
ATOM 2832 O O . PHE A 1 346 ? 3.664 33.786 6.450 1.00 44.16 346 PHE A O 1
ATOM 2839 N N . GLU A 1 347 ? 3.956 35.617 7.736 1.00 46.94 347 GLU A N 1
ATOM 2840 C CA . GLU A 1 347 ? 5.412 35.672 7.622 1.00 46.94 347 GLU A CA 1
ATOM 2841 C C . GLU A 1 347 ? 6.031 34.438 8.308 1.00 46.94 347 GLU A C 1
ATOM 2843 O O . GLU A 1 347 ? 5.868 34.192 9.502 1.00 46.94 347 GLU A O 1
ATOM 2848 N N . GLU A 1 348 ? 6.639 33.602 7.472 1.00 50.56 348 GLU A N 1
ATOM 2849 C CA . GLU A 1 348 ? 7.703 32.622 7.713 1.00 50.56 348 GLU A CA 1
ATOM 2850 C C . GLU A 1 348 ? 8.015 32.245 9.177 1.00 50.56 348 GLU A C 1
ATOM 2852 O O . GLU A 1 348 ? 8.935 32.769 9.797 1.00 50.56 348 GLU A O 1
ATOM 2857 N N . ASN A 1 349 ? 7.305 31.254 9.732 1.00 49.84 349 ASN A N 1
ATOM 2858 C CA . ASN A 1 349 ? 7.800 30.537 10.926 1.00 49.84 349 ASN A CA 1
ATOM 2859 C C . ASN A 1 349 ? 7.300 29.082 11.074 1.00 49.84 349 ASN A C 1
ATOM 2861 O O . ASN A 1 349 ? 7.827 28.303 11.863 1.00 49.84 349 ASN A O 1
ATOM 2865 N N . TRP A 1 350 ? 6.311 28.657 10.280 1.00 55.03 350 TRP A N 1
ATOM 2866 C CA . TRP A 1 350 ? 5.819 27.268 10.257 1.00 55.03 350 TRP A CA 1
ATOM 2867 C C . TRP A 1 350 ? 6.689 26.328 9.400 1.00 55.03 350 TRP A C 1
ATOM 2869 O O . TRP A 1 350 ? 6.586 25.106 9.512 1.00 55.03 350 TRP A O 1
ATOM 2879 N N . GLN A 1 351 ? 7.568 26.894 8.569 1.00 51.22 351 GLN A N 1
ATOM 2880 C CA . GLN A 1 351 ? 8.395 26.176 7.599 1.00 51.22 351 GLN A CA 1
ATOM 2881 C C . GLN A 1 351 ? 9.289 25.120 8.278 1.00 51.22 351 GLN A C 1
ATOM 2883 O O . GLN A 1 351 ? 9.368 23.990 7.810 1.00 51.22 351 GLN A O 1
ATOM 2888 N N . SER A 1 352 ? 9.865 25.417 9.447 1.00 43.66 352 SER A N 1
ATOM 2889 C CA . SER A 1 352 ? 10.714 24.482 10.209 1.00 43.66 352 SER A CA 1
ATOM 2890 C C . SER A 1 352 ? 9.973 23.233 10.706 1.00 43.66 352 SER A C 1
ATOM 2892 O O . SER A 1 352 ? 10.559 22.154 10.784 1.00 43.66 352 SER A O 1
ATOM 2894 N N . VAL A 1 353 ? 8.677 23.353 11.016 1.00 48.34 353 VAL A N 1
ATOM 2895 C CA . VAL A 1 353 ? 7.835 22.218 11.437 1.00 48.34 353 VAL A CA 1
ATOM 2896 C C . VAL A 1 353 ? 7.495 21.326 10.240 1.00 48.34 353 VAL A C 1
ATOM 2898 O O . VAL A 1 353 ? 7.441 20.106 10.372 1.00 48.34 353 VAL A O 1
ATOM 2901 N N . VAL A 1 354 ? 7.333 21.926 9.061 1.00 53.34 354 VAL A N 1
ATOM 2902 C CA . VAL A 1 354 ? 7.099 21.220 7.795 1.00 53.34 354 VAL A CA 1
ATOM 2903 C C . VAL A 1 354 ? 8.367 20.513 7.304 1.00 53.34 354 VAL A C 1
ATOM 2905 O O . VAL A 1 354 ? 8.302 19.335 6.953 1.00 53.34 354 VAL A O 1
ATOM 2908 N N . TYR A 1 355 ? 9.540 21.136 7.460 1.00 43.59 355 TYR A N 1
ATOM 2909 C CA . TYR A 1 355 ? 10.832 20.499 7.176 1.00 43.59 355 TYR A CA 1
ATOM 2910 C C . TYR A 1 355 ? 11.152 19.314 8.102 1.00 43.59 355 TYR A C 1
ATOM 2912 O O . TYR A 1 355 ? 11.714 18.321 7.645 1.00 43.59 355 TYR A O 1
ATOM 2920 N N . LEU A 1 356 ? 10.760 19.365 9.382 1.00 41.59 356 LEU A N 1
ATOM 2921 C CA . LEU A 1 356 ? 10.869 18.221 10.305 1.00 41.59 356 LEU A CA 1
ATOM 2922 C C . LEU A 1 356 ? 9.904 17.077 9.951 1.00 41.59 356 LEU A C 1
ATOM 2924 O O . LEU A 1 356 ? 10.174 15.923 10.282 1.00 41.59 356 LEU A O 1
ATOM 2928 N N . GLY A 1 357 ? 8.798 17.392 9.272 1.00 47.22 357 GLY A N 1
ATOM 2929 C CA . GLY A 1 357 ? 7.835 16.425 8.753 1.00 47.22 357 GLY A CA 1
ATOM 2930 C C . GLY A 1 357 ? 8.195 15.839 7.386 1.00 47.22 357 GLY A C 1
ATOM 2931 O O . GLY A 1 357 ? 7.580 14.860 6.997 1.00 47.22 357 GLY A O 1
ATOM 2932 N N . GLY A 1 358 ? 9.175 16.377 6.654 1.00 36.12 358 GLY A N 1
ATOM 2933 C CA . GLY A 1 358 ? 9.506 15.894 5.307 1.00 36.12 358 GLY A CA 1
ATOM 2934 C C . GLY A 1 358 ? 8.454 16.231 4.239 1.00 36.12 358 GLY A C 1
ATOM 2935 O O . GLY A 1 358 ? 8.264 15.441 3.313 1.00 36.12 358 GLY A O 1
ATOM 2936 N N . LEU A 1 359 ? 7.772 17.372 4.385 1.00 40.97 359 LEU A N 1
ATOM 2937 C CA . LEU A 1 359 ? 6.905 17.973 3.365 1.00 40.97 359 LEU A CA 1
ATOM 2938 C C . LEU A 1 359 ? 7.595 19.160 2.687 1.00 40.97 359 LEU A C 1
ATOM 2940 O O . LEU A 1 359 ? 8.295 19.915 3.396 1.00 40.97 359 LEU A O 1
#

Secondary structure (DSSP, 8-state):
---------PPPPHHHHHHHHHHHHHHHHHHHHHHHHHHHHHHHHHS-GGGGSTTHHHHHHHHHHHHHHHHHHHHHHS---HHHHHHHHHHHHHHHHHHHHHHHHTT-SS-TTTTSTHHHHHHHHHHHHHHSSSSB-SSSTTPBPSS--HHHHHHHHHHHHTT--HHHHHHHHHHHHHHHHHHHHHHHHTTTS-HHHHHHHHHGGGG---TT-HHHHHHHHHHHHHIIIIIS-TT-----SHHHHHHHHHHHHHHHHHHHHH-TTHHHHHHHHHHHHHHHHHHT----HHHHHHHHHHHHHHHHHHHHTHHHHHHHHHHHHHTTSS--GGGTTS-GGG-----TT--S-SHHHHHHHT-

pLDDT: mean 81.05, std 16.14, range [36.12, 98.5]